Protein 3GDS (pdb70)

Nearest PDB structures (foldseek):
  3gdv-assembly1_B  TM=9.502E-01  e=1.432E-47  Escherichia coli K-12
  1soz-assembly1_C  TM=9.589E-01  e=6.670E-41  Escherichia coli
  2rce-assembly1_C  TM=9.577E-01  e=7.747E-36  Escherichia coli
  3lh3-assembly2_F  TM=9.677E-01  e=1.638E-35  Escherichia coli K-12
  3lgv-assembly2_F  TM=9.657E-01  e=5.607E-35  Escherichia coli K-12

Organism: Escherichia coli (strain K12) (NCBI:txid83333)

Foldseek 3Di:
DDDPDDDDDLVLLCVQAQQQKKKKFFWDDDPVNVPHIDTPAIAIWGQADFQAKIKAFQVRHPPGPWMWIAGPVGDIFTWDWLAADPLLRMTIIGGHDPDTGRHQAADPVDDADFFFKKWFWWQAVNPDTDIFIWTFNDWQDQPPDPDRRQTWTWILGDDHGGRNTFMAGSNNHTQFGWDAADADDDVPDGDHSTTIGRGVVVSVVQSVCSNVPVYQWFWDQQFDFCCVFTFTQDHHVVGLRVVLVPDHGLTWQAWQPGGHNDVVVVRVVRGPDDAQDWIQTGSGTIGGTHIDDDD/DDDD

B-factor: mean 92.58, std 56.43, range [15.48, 297.49]

Radius of gyration: 21.75 Å; Cα contacts (8 Å, |Δi|>4): 759; chains: 2; bounding box: 55×55×66 Å

CATH classification: 2.40.10.10 (+2 more: 2.40.10.10, 2.30.42.10)

GO terms:
  GO:0042802 identical protein binding (F, IPI)
  GO:0005515 protein binding (F, IPI)
  GO:0030288 outer membrane-bounded periplasmic space (C, IDA)
  GO:0004252 serine-type endopeptidase activity (F, IMP)
  GO:0071218 cellular response to misfolded protein (P, IMP)
  GO:0006508 proteolysis (P, IDA)
  GO:0008233 peptidase activity (F, IMP)
  GO:0008236 serine-type peptidase activity (F, IMP)
  GO:0006508 proteolysis (P, IMP)

Secondary structure (DSSP, 8-state):
----------HHHHHHHGGGEEEEEEEEE-TTTSS-EEEEEEEEEEEEETTTEEEEEHHHHTT-SEEEEE-TTS-EEE-EEEEEETTTTEEEEE---SS--------TT----TT-EEEEEE-GGGSS-EEEEEEEEEEEE--SSSSS---EEEE-S---TT---EEEETT--EEEEEEEE----SSS----S-EEEEEHHHHHHHHHHHHHSSS---EE--EEE----B---EE-TT-HHHHHT--TT--B-EETTEE-S-HHHHHHHHHHSPTT-EE-B-----EE-EEPPP-/-EE-

InterPro domains:
  IPR001478 PDZ domain [PF13180] (258-347)
  IPR001478 PDZ domain [PS50106] (281-326)
  IPR001478 PDZ domain [SM00228] (257-339)
  IPR001940 Peptidase S1C [PR00834] (89-101)
  IPR001940 Peptidase S1C [PR00834] (110-130)
  IPR001940 Peptidase S1C [PR00834] (151-175)
  IPR001940 Peptidase S1C [PR00834] (186-203)
  IPR001940 Peptidase S1C [PR00834] (208-225)
  IPR001940 Peptidase S1C [PR00834] (297-309)
  IPR009003 Peptidase S1, PA clan [SSF50494] (47-254)
  IPR011783 Peptidase S1C, DegS [TIGR02038] (2-352)
  IPR036034 PDZ superfamily [G3DSA:2.30.42.10] (258-354)
  IPR036034 PDZ superfamily [SSF50156] (256-352)

Sequence (299 aa):
DSTDETPASYNLAVRRAAPAVVNVYNRGLNTNSHNQLEIRTLGSGVIMDQRGYIITNKHVINDADQIIVALQDGRVFEALLVGSDSLTDLAVLKINATGGLPTIPINARRVPHIGDVVLAIGNPYNLGQTITQGIISATGRIGLNPTGRQNFLQTDASINPGNGGALVNSLGELMGINTLSFDKSNDGETPEGIGFAIPFQLATKIMDKLIRDGRVIRGYIGIGGREQGIVVNEVSPDGPAANAGIQVNDLIISVDNKPAISALETMAQVAEIRPGSVIPVVVTLQVTIQEYPATVYYF

Solvent-accessible surface area: 15271 Å² total

Structure (mmCIF, N/CA/C/O backbone):
data_3GDS
#
_entry.id   3GDS
#
_cell.length_a   118.822
_cell.length_b   118.822
_cell.length_c   118.822
_cell.angle_alpha   90.000
_cell.angle_beta   90.000
_cell.angle_gamma   90.000
#
_symmetry.space_group_name_H-M   'P 21 3'
#
loop_
_entity.id
_entity.type
_entity.pdbx_description
1 polymer 'Protease degS'
2 polymer 'DNRDGNVYYF peptide'
#
loop_
_atom_site.group_PDB
_atom_site.id
_atom_site.type_symbol
_atom_site.label_atom_id
_atom_site.label_alt_id
_atom_site.label_comp_id
_atom_site.label_asym_id
_atom_site.label_entity_id
_atom_site.label_seq_id
_atom_site.pdbx_PDB_ins_code
_atom_site.Cartn_x
_atom_site.Cartn_y
_atom_site.Cartn_z
_atom_site.occupancy
_atom_site.B_iso_or_equiv
_atom_site.auth_seq_id
_atom_site.auth_comp_id
_atom_site.auth_asym_id
_atom_site.auth_atom_id
_atom_site.pdbx_PDB_model_num
ATOM 1 N N . ASP A 1 23 ? -31.094 -8.369 -37.875 1.00 126.52 38 ASP A N 1
ATOM 2 C CA . ASP A 1 23 ? -31.440 -9.606 -37.183 1.00 129.36 38 ASP A CA 1
ATOM 3 C C . ASP A 1 23 ? -32.591 -9.403 -36.196 1.00 134.94 38 ASP A C 1
ATOM 4 O O . ASP A 1 23 ? -32.657 -8.386 -35.504 1.00 139.33 38 ASP A O 1
ATOM 9 N N . SER A 1 24 ? -33.501 -10.371 -36.149 1.00 127.57 39 SER A N 1
ATOM 10 C CA . SER A 1 24 ? -34.594 -10.359 -35.181 1.00 115.20 39 SER A CA 1
ATOM 11 C C . SER A 1 24 ? -34.411 -11.511 -34.202 1.00 108.31 39 SER A C 1
ATOM 12 O O . SER A 1 24 ? -33.814 -12.531 -34.546 1.00 96.16 39 SER A O 1
ATOM 15 N N . THR A 1 25 ? -34.924 -11.353 -32.986 1.00 118.27 40 THR A N 1
ATOM 16 C CA . THR A 1 25 ? -34.697 -12.359 -31.952 1.00 121.72 40 THR A CA 1
ATOM 17 C C . THR A 1 25 ? -35.965 -12.945 -31.321 1.00 110.95 40 THR A C 1
ATOM 18 O O . THR A 1 25 ? -36.648 -12.299 -30.523 1.00 92.68 40 THR A O 1
ATOM 22 N N . ASP A 1 26 ? -36.275 -14.175 -31.715 1.00 111.08 41 ASP A N 1
ATOM 23 C CA . ASP A 1 26 ? -37.155 -15.038 -30.946 1.00 104.60 41 ASP A CA 1
ATOM 24 C C . ASP A 1 26 ? -36.222 -15.946 -30.163 1.00 99.23 41 ASP A C 1
ATOM 25 O O . ASP A 1 26 ? -36.652 -16.873 -29.474 1.00 87.84 41 ASP A O 1
ATOM 30 N N . GLU A 1 27 ? -34.930 -15.655 -30.288 1.00 103.87 42 GLU A N 1
ATOM 31 C CA . GLU A 1 27 ? -33.864 -16.483 -29.740 1.00 89.71 42 GLU A CA 1
ATOM 32 C C . GLU A 1 27 ? -33.837 -16.449 -28.218 1.00 75.99 42 GLU A C 1
ATOM 33 O O . GLU A 1 27 ? -34.368 -15.528 -27.595 1.00 69.09 42 GLU A O 1
ATOM 39 N N . THR A 1 28 ? -33.211 -17.460 -27.627 1.00 70.10 43 THR A N 1
ATOM 40 C CA . THR A 1 28 ? -33.126 -17.568 -26.176 1.00 63.80 43 THR A CA 1
ATOM 41 C C . THR A 1 28 ? -31.712 -17.287 -25.685 1.00 61.67 43 THR A C 1
ATOM 42 O O . THR A 1 28 ? -30.768 -17.981 -26.064 1.00 64.36 43 THR A O 1
ATOM 46 N N . PRO A 1 29 ? -31.564 -16.263 -24.833 1.00 56.76 44 PRO A N 1
ATOM 47 C CA . PRO A 1 29 ? -30.262 -15.907 -24.262 1.00 48.07 44 PRO A CA 1
ATOM 48 C C . PRO A 1 29 ? -29.673 -17.053 -23.446 1.00 47.41 44 PRO A C 1
ATOM 49 O O . PRO A 1 29 ? -30.402 -17.705 -22.702 1.00 48.45 44 PRO A O 1
ATOM 53 N N . ALA A 1 30 ? -28.374 -17.297 -23.594 1.00 44.34 45 ALA A N 1
ATOM 54 C CA . ALA A 1 30 ? -27.667 -18.237 -22.733 1.00 41.43 45 ALA A CA 1
ATOM 55 C C . ALA A 1 30 ? -27.769 -17.766 -21.286 1.00 46.55 45 ALA A C 1
ATOM 56 O O . ALA A 1 30 ? -27.371 -16.644 -20.963 1.00 53.44 45 ALA A O 1
ATOM 58 N N . SER A 1 31 ? -28.303 -18.615 -20.416 1.00 42.12 46 SER A N 1
ATOM 59 C CA . SER A 1 31 ? -28.517 -18.218 -19.028 1.00 50.57 46 SER A CA 1
ATOM 60 C C . SER A 1 31 ? -28.418 -19.373 -18.037 1.00 48.14 46 SER A C 1
ATOM 61 O O . SER A 1 31 ? -28.741 -20.516 -18.361 1.00 49.28 46 SER A O 1
ATOM 64 N N . TYR A 1 32 ? -27.972 -19.058 -16.825 1.00 38.46 47 TYR A N 1
ATOM 65 C CA . TYR A 1 32 ? -27.948 -20.024 -15.734 1.00 42.78 47 TYR A CA 1
ATOM 66 C C . TYR A 1 32 ? -29.050 -19.705 -14.728 1.00 54.14 47 TYR A C 1
ATOM 67 O O . TYR A 1 32 ? -28.967 -20.073 -13.556 1.00 48.63 47 TYR A O 1
ATOM 76 N N . ASN A 1 33 ? -30.086 -19.022 -15.205 1.00 53.49 48 ASN A N 1
ATOM 77 C CA . ASN A 1 33 ? -31.218 -18.651 -14.366 1.00 57.05 48 ASN A CA 1
ATOM 78 C C . ASN A 1 33 ? -31.893 -19.854 -13.711 1.00 62.81 48 ASN A C 1
ATOM 79 O O . ASN A 1 33 ? -32.326 -19.779 -12.560 1.00 55.55 48 ASN A O 1
ATOM 84 N N . LEU A 1 34 ? -31.986 -20.958 -14.447 1.00 62.25 49 LEU A N 1
ATOM 85 C CA . LEU A 1 34 ? -32.604 -22.170 -13.921 1.00 51.76 49 LEU A CA 1
ATOM 86 C C . LEU A 1 34 ? -31.893 -22.622 -12.653 1.00 53.45 49 LEU A C 1
ATOM 87 O O . LEU A 1 34 ? -32.533 -22.887 -11.633 1.00 52.08 49 LEU A O 1
ATOM 92 N N . ALA A 1 35 ? -30.569 -22.714 -12.722 1.00 44.40 50 ALA A N 1
ATOM 93 C CA . ALA A 1 35 ? -29.772 -23.033 -11.546 1.00 38.71 50 ALA A CA 1
ATOM 94 C C . ALA A 1 35 ? -30.042 -22.011 -10.446 1.00 41.69 50 ALA A C 1
ATOM 95 O O . ALA A 1 35 ? -30.182 -22.367 -9.275 1.00 53.03 50 ALA A O 1
ATOM 97 N N . VAL A 1 36 ? -30.129 -20.740 -10.830 1.00 42.29 51 VAL A N 1
ATOM 98 C CA . VAL A 1 36 ? -30.389 -19.671 -9.869 1.00 51.08 51 VAL A CA 1
ATOM 99 C C . VAL A 1 36 ? -31.739 -19.845 -9.175 1.00 49.40 51 VAL A C 1
ATOM 100 O O . VAL A 1 36 ? -31.839 -19.698 -7.957 1.00 42.59 51 VAL A O 1
ATOM 104 N N . ARG A 1 37 ? -32.773 -20.158 -9.950 1.00 49.65 52 ARG A N 1
ATOM 105 C CA . ARG A 1 37 ? -34.119 -20.293 -9.399 1.00 47.56 52 ARG A CA 1
ATOM 106 C C . ARG A 1 37 ? -34.252 -21.517 -8.499 1.00 45.96 52 ARG A C 1
ATOM 107 O O . ARG A 1 37 ? -35.023 -21.509 -7.542 1.00 53.36 52 ARG A O 1
ATOM 115 N N . ARG A 1 38 ? -33.497 -22.564 -8.808 1.00 42.24 53 ARG A N 1
ATOM 116 C CA . ARG A 1 38 ? -33.546 -23.791 -8.023 1.00 39.28 53 ARG A CA 1
ATOM 117 C C . ARG A 1 38 ? -32.805 -23.657 -6.698 1.00 57.73 53 ARG A C 1
ATOM 118 O O . ARG A 1 38 ? -33.240 -24.205 -5.682 1.00 63.25 53 ARG A O 1
ATOM 126 N N . ALA A 1 39 ? -31.692 -22.926 -6.711 1.00 55.42 54 ALA A N 1
ATOM 127 C CA . ALA A 1 39 ? -30.768 -22.932 -5.578 1.00 41.04 54 ALA A CA 1
ATOM 128 C C . ALA A 1 39 ? -30.791 -21.671 -4.713 1.00 42.78 54 ALA A C 1
ATOM 129 O O . ALA A 1 39 ? -30.689 -21.757 -3.490 1.00 41.73 54 ALA A O 1
ATOM 131 N N . ALA A 1 40 ? -30.919 -20.507 -5.343 1.00 44.87 55 ALA A N 1
ATOM 132 C CA . ALA A 1 40 ? -30.799 -19.233 -4.629 1.00 43.75 55 ALA A CA 1
ATOM 133 C C . ALA A 1 40 ? -31.726 -19.082 -3.414 1.00 48.56 55 ALA A C 1
ATOM 134 O O . ALA A 1 40 ? -31.299 -18.583 -2.373 1.00 54.26 55 ALA A O 1
ATOM 136 N N . PRO A 1 41 ? -32.997 -19.501 -3.542 1.00 48.07 56 PRO A N 1
ATOM 137 C CA . PRO A 1 41 ? -33.920 -19.335 -2.412 1.00 51.48 56 PRO A CA 1
ATOM 138 C C . PRO A 1 41 ? -33.415 -19.986 -1.124 1.00 50.92 56 PRO A C 1
ATOM 139 O O . PRO A 1 41 ? -33.694 -19.480 -0.036 1.00 52.35 56 PRO A O 1
ATOM 143 N N . ALA A 1 42 ? -32.673 -21.082 -1.253 1.00 43.15 57 ALA A N 1
ATOM 144 C CA . ALA A 1 42 ? -32.156 -21.803 -0.090 1.00 45.51 57 ALA A CA 1
ATOM 145 C C . ALA A 1 42 ? -30.950 -21.119 0.545 1.00 47.24 57 ALA A C 1
ATOM 146 O O . ALA A 1 42 ? -30.611 -21.391 1.697 1.00 53.22 57 ALA A O 1
ATOM 148 N N . VAL A 1 43 ? -30.296 -20.243 -0.212 1.00 42.46 58 VAL A N 1
ATOM 149 C CA . VAL A 1 43 ? -29.111 -19.550 0.282 1.00 43.85 58 VAL A CA 1
ATOM 150 C C . VAL A 1 43 ? -29.518 -18.320 1.082 1.00 40.97 58 VAL A C 1
ATOM 151 O O . VAL A 1 43 ? -30.267 -17.472 0.598 1.00 52.43 58 VAL A O 1
ATOM 155 N N . VAL A 1 44 ? -29.021 -18.227 2.308 1.00 30.80 59 VAL A N 1
ATOM 156 C CA . VAL A 1 44 ? -29.494 -17.207 3.232 1.00 44.37 59 VAL A CA 1
ATOM 157 C C . VAL A 1 44 ? -28.391 -16.254 3.654 1.00 51.41 59 VAL A C 1
ATOM 158 O O . VAL A 1 44 ? -27.208 -16.590 3.592 1.00 59.32 59 VAL A O 1
ATOM 162 N N . ASN A 1 45 ? -28.794 -15.064 4.087 1.00 42.42 60 ASN A N 1
ATOM 163 C CA . ASN A 1 45 ? -27.862 -14.094 4.637 1.00 40.91 60 ASN A CA 1
ATOM 164 C C . ASN A 1 45 ? -27.713 -14.329 6.132 1.00 47.13 60 ASN A C 1
ATOM 165 O O . ASN A 1 45 ? -28.705 -14.397 6.858 1.00 59.34 60 ASN A O 1
ATOM 170 N N . VAL A 1 46 ? -26.471 -14.461 6.586 1.00 41.23 61 VAL A N 1
ATOM 171 C CA . VAL A 1 46 ? -26.186 -14.768 7.982 1.00 36.19 61 VAL A CA 1
ATOM 172 C C . VAL A 1 46 ? -25.488 -13.608 8.677 1.00 39.04 61 VAL A C 1
ATOM 173 O O . VAL A 1 46 ? -24.445 -13.139 8.225 1.00 44.47 61 VAL A O 1
ATOM 177 N N . TYR A 1 47 ? -26.063 -13.153 9.783 1.00 39.15 62 TYR A N 1
ATOM 178 C CA . TYR A 1 47 ? -25.497 -12.033 10.518 1.00 34.64 62 TYR A CA 1
ATOM 179 C C . TYR A 1 47 ? -25.046 -12.443 11.909 1.00 41.89 62 TYR A C 1
ATOM 180 O O . TYR A 1 47 ? -25.826 -12.970 12.701 1.00 61.44 62 TYR A O 1
ATOM 189 N N . ASN A 1 48 ? -23.771 -12.209 12.186 1.00 42.83 63 ASN A N 1
ATOM 190 C CA . ASN A 1 48 ? -23.208 -12.441 13.504 1.00 41.94 63 ASN A CA 1
ATOM 191 C C . ASN A 1 48 ? -23.243 -11.124 14.259 1.00 53.04 63 ASN A C 1
ATOM 192 O O . ASN A 1 48 ? -22.496 -10.198 13.942 1.00 53.72 63 ASN A O 1
ATOM 197 N N . ARG A 1 49 ? -24.129 -11.033 15.243 1.00 53.01 64 ARG A N 1
ATOM 198 C CA . ARG A 1 49 ? -24.277 -9.801 16.004 1.00 51.48 64 ARG A CA 1
ATOM 199 C C . ARG A 1 49 ? -23.722 -9.943 17.415 1.00 54.53 64 ARG A C 1
ATOM 200 O O . ARG A 1 49 ? -23.957 -10.945 18.096 1.00 47.55 64 ARG A O 1
ATOM 208 N N . GLY A 1 50 ? -22.970 -8.935 17.840 1.00 47.94 65 GLY A N 1
ATOM 209 C CA . GLY A 1 50 ? -22.363 -8.954 19.153 1.00 59.84 65 GLY A CA 1
ATOM 210 C C . GLY A 1 50 ? -22.474 -7.624 19.868 1.00 72.21 65 GLY A C 1
ATOM 211 O O . GLY A 1 50 ? -22.503 -6.565 19.238 1.00 67.41 65 GLY A O 1
ATOM 212 N N . LEU A 1 51 ? -22.546 -7.689 21.193 1.00 83.89 66 LEU A N 1
ATOM 213 C CA . LEU A 1 51 ? -22.514 -6.501 22.033 1.00 85.45 66 LEU A CA 1
ATOM 214 C C . LEU A 1 51 ? -21.107 -5.921 22.052 1.00 92.69 66 LEU A C 1
ATOM 215 O O . LEU A 1 51 ? -20.121 -6.657 21.992 1.00 97.75 66 LEU A O 1
ATOM 220 N N . ASN A 1 52 ? -21.018 -4.601 22.136 1.00 96.26 67 ASN A N 1
ATOM 221 C CA . ASN A 1 52 ? -19.730 -3.934 22.272 1.00 111.63 67 ASN A CA 1
ATOM 222 C C . ASN A 1 52 ? -19.659 -3.140 23.568 1.00 115.82 67 ASN A C 1
ATOM 223 O O . ASN A 1 52 ? -20.668 -2.616 24.042 1.00 123.23 67 ASN A O 1
ATOM 228 N N . THR A 1 53 ? -18.466 -3.067 24.146 1.00 112.37 68 THR A N 1
ATOM 229 C CA . THR A 1 53 ? -18.215 -2.129 25.226 1.00 113.63 68 THR A CA 1
ATOM 230 C C . THR A 1 53 ? -18.637 -0.766 24.700 1.00 120.68 68 THR A C 1
ATOM 231 O O . THR A 1 53 ? -19.201 0.058 25.422 1.00 119.68 68 THR A O 1
ATOM 235 N N . ASN A 1 54 ? -18.360 -0.557 23.417 1.00 129.03 69 ASN A N 1
ATOM 236 C CA . ASN A 1 54 ? -18.838 0.597 22.672 1.00 138.56 69 ASN A CA 1
ATOM 237 C C . ASN A 1 54 ? -20.362 0.572 22.549 1.00 138.40 69 ASN A C 1
ATOM 238 O O . ASN A 1 54 ? -21.035 1.562 22.841 1.00 138.16 69 ASN A O 1
ATOM 243 N N . SER A 1 55 ? -20.892 -0.574 22.124 1.00 134.84 70 SER A N 1
ATOM 244 C CA . SER A 1 55 ? -22.326 -0.765 21.897 1.00 131.56 70 SER A CA 1
ATOM 245 C C . SER A 1 55 ? -23.217 -0.185 22.981 1.00 144.19 70 SER A C 1
ATOM 246 O O . SER A 1 55 ? -24.309 0.307 22.696 1.00 147.93 70 SER A O 1
ATOM 249 N N . HIS A 1 56 ? -22.754 -0.265 24.223 1.00 145.77 71 HIS A N 1
ATOM 250 C CA . HIS A 1 56 ? -23.606 -0.008 25.377 1.00 141.82 71 HIS A CA 1
ATOM 251 C C . HIS A 1 56 ? -25.004 -0.593 25.159 1.00 125.05 71 HIS A C 1
ATOM 252 O O . HIS A 1 56 ? -25.974 0.133 24.933 1.00 121.04 71 HIS A O 1
ATOM 259 N N . ASN A 1 57 ? -25.080 -1.921 25.204 1.00 108.65 72 ASN A N 1
ATOM 260 C CA . ASN A 1 57 ? -26.352 -2.636 25.197 1.00 101.88 72 ASN A CA 1
ATOM 261 C C . ASN A 1 57 ? -27.046 -2.654 23.834 1.00 96.01 72 ASN A C 1
ATOM 262 O O . AS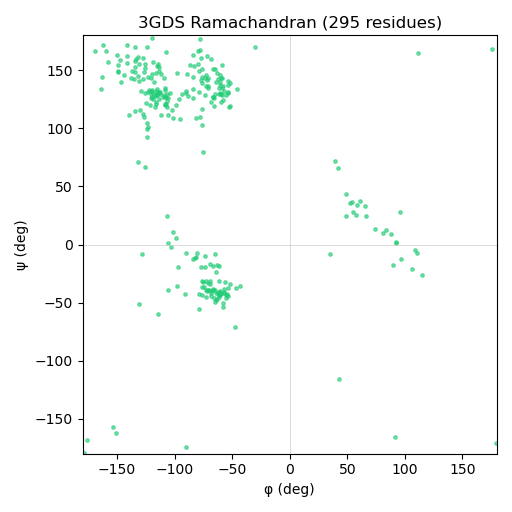N A 1 57 ? -28.225 -2.998 23.731 1.00 86.40 72 ASN A O 1
ATOM 267 N N . GLN A 1 58 ? -26.308 -2.285 22.792 1.00 99.78 73 GLN A N 1
ATOM 268 C CA . GLN A 1 58 ? -26.841 -2.276 21.433 1.00 95.55 73 GLN A CA 1
ATOM 269 C C . GLN A 1 58 ? -26.124 -3.295 20.553 1.00 90.62 73 GLN A C 1
ATOM 270 O O . GLN A 1 58 ? -24.898 -3.325 20.497 1.00 92.63 73 GLN A O 1
ATOM 276 N N . LEU A 1 59 ? -26.891 -4.134 19.869 1.00 85.26 74 LEU A N 1
ATOM 277 C CA . LEU A 1 59 ? -26.310 -5.143 18.992 1.00 79.37 74 LEU A CA 1
ATOM 278 C C . LEU A 1 59 ? -25.692 -4.529 17.743 1.00 76.61 74 LEU A C 1
ATOM 279 O O . LEU A 1 59 ? -26.284 -3.664 17.101 1.00 72.27 74 LEU A O 1
ATOM 284 N N . GLU A 1 60 ? -24.490 -4.984 17.409 1.00 80.32 75 GLU A N 1
ATOM 285 C CA . GLU A 1 60 ? -23.822 -4.546 16.194 1.00 75.51 75 GLU A CA 1
ATOM 286 C C . GLU A 1 60 ? -23.316 -5.761 15.432 1.00 70.04 75 GLU A C 1
ATOM 287 O O . GLU A 1 60 ? -23.100 -6.825 16.018 1.00 65.05 75 GLU A O 1
ATOM 293 N N . ILE A 1 61 ? -23.147 -5.602 14.123 1.00 60.30 76 ILE A N 1
ATOM 294 C CA . ILE A 1 61 ? -22.634 -6.675 13.282 1.00 60.38 76 ILE A CA 1
ATOM 295 C C . ILE A 1 61 ? -21.129 -6.837 13.469 1.00 54.64 76 ILE A C 1
ATOM 296 O O . ILE A 1 61 ? -20.361 -5.926 13.169 1.00 51.66 76 ILE A O 1
ATOM 301 N N . ARG A 1 62 ? -20.711 -7.992 13.976 1.00 53.51 77 ARG A N 1
ATOM 302 C CA . ARG A 1 62 ? -19.294 -8.319 14.030 1.00 55.15 77 ARG A CA 1
ATOM 303 C C . ARG A 1 62 ? -18.870 -8.782 12.646 1.00 55.09 77 ARG A C 1
ATOM 304 O O . ARG A 1 62 ? -17.940 -8.238 12.049 1.00 56.09 77 ARG A O 1
ATOM 312 N N . THR A 1 63 ? -19.574 -9.789 12.141 1.00 55.36 78 THR A N 1
ATOM 313 C CA . THR A 1 63 ? -19.263 -10.391 10.855 1.00 56.75 78 THR A CA 1
ATOM 314 C C . THR A 1 63 ? -20.549 -10.729 10.123 1.00 56.08 78 THR A C 1
ATOM 315 O O . THR A 1 63 ? -21.595 -10.916 10.746 1.00 53.79 78 THR A O 1
ATOM 319 N N . LEU A 1 64 ? -20.468 -10.816 8.800 1.00 47.92 79 LEU A N 1
ATOM 320 C CA . LEU A 1 64 ? -21.605 -11.254 8.006 1.00 50.32 79 LEU A CA 1
ATOM 321 C C . LEU A 1 64 ? -21.164 -12.219 6.913 1.00 52.11 79 LEU A C 1
ATOM 322 O O . LEU A 1 64 ? -20.084 -12.078 6.341 1.00 64.36 79 LEU A O 1
ATOM 327 N N . GLY A 1 65 ? -22.002 -13.212 6.641 1.00 43.81 80 GLY A N 1
ATOM 328 C CA . GLY A 1 65 ? -21.720 -14.189 5.611 1.00 38.70 80 GLY A CA 1
ATOM 329 C C . GLY A 1 65 ? -22.991 -14.789 5.049 1.00 45.11 80 GLY A C 1
ATOM 330 O O . GLY A 1 65 ? -24.063 -14.187 5.126 1.00 46.98 80 GLY A O 1
ATOM 331 N N . SER A 1 66 ? -22.871 -15.983 4.481 1.00 42.81 81 SER A N 1
ATOM 332 C CA . SER A 1 66 ? -24.023 -16.673 3.923 1.00 37.70 81 SER A CA 1
ATOM 333 C C . SER A 1 66 ? -24.244 -18.013 4.609 1.00 39.84 81 SER A C 1
ATOM 334 O O . SER A 1 66 ? -23.478 -18.413 5.486 1.00 33.83 81 SER A O 1
ATOM 337 N N . GLY A 1 67 ? -25.305 -18.699 4.207 1.00 36.04 82 GLY A N 1
ATOM 338 C CA . GLY A 1 67 ? -25.619 -20.002 4.752 1.00 33.76 82 GLY A CA 1
ATOM 339 C C . GLY A 1 67 ? -26.506 -20.754 3.788 1.00 45.53 82 GLY A C 1
ATOM 340 O O . GLY A 1 67 ? -27.183 -20.148 2.952 1.00 51.69 82 GLY A O 1
ATOM 341 N N . VAL A 1 68 ? -26.503 -22.077 3.902 1.00 34.84 83 VAL A N 1
ATOM 342 C CA . VAL A 1 68 ? -27.307 -22.915 3.026 1.00 37.75 83 VAL A CA 1
ATOM 343 C C . VAL A 1 68 ? -28.322 -23.719 3.827 1.00 46.05 83 VAL A C 1
ATOM 344 O O . VAL A 1 68 ? -27.971 -24.355 4.821 1.00 55.82 83 VAL A O 1
ATOM 348 N N . ILE A 1 69 ? -29.580 -23.689 3.397 1.00 44.50 84 ILE A N 1
ATOM 349 C CA . ILE A 1 69 ? -30.616 -24.501 4.031 1.00 53.94 84 ILE A CA 1
ATOM 350 C C . ILE A 1 69 ? -30.554 -25.934 3.504 1.00 58.34 84 ILE A C 1
ATOM 351 O O . ILE A 1 69 ? -30.913 -26.200 2.354 1.00 53.35 84 ILE A O 1
ATOM 356 N N . MET A 1 70 ? -30.103 -26.854 4.353 1.00 50.16 85 MET A N 1
ATOM 357 C CA . MET A 1 70 ? -29.847 -28.228 3.932 1.00 51.30 85 MET A CA 1
ATOM 358 C C . MET A 1 70 ? -31.109 -29.088 3.810 1.00 57.33 85 MET A C 1
ATOM 359 O O . MET A 1 70 ? -31.252 -29.860 2.859 1.00 54.60 85 MET A O 1
ATOM 364 N N . ASP A 1 71 ? -32.017 -28.961 4.772 1.00 55.57 86 ASP A N 1
ATOM 365 C CA . ASP A 1 71 ? -33.264 -29.719 4.738 1.00 55.79 86 ASP A CA 1
ATOM 366 C C . ASP A 1 71 ? -34.395 -28.958 5.424 1.00 63.38 86 ASP A C 1
ATOM 367 O O . ASP A 1 71 ? -34.149 -28.014 6.177 1.00 60.55 86 ASP A O 1
ATOM 372 N N . GLN A 1 72 ? -35.630 -29.379 5.164 1.00 61.49 87 GLN A N 1
ATOM 373 C CA . GLN A 1 72 ? -36.810 -28.639 5.610 1.00 62.39 87 GLN A CA 1
ATOM 374 C C . GLN A 1 72 ? -36.992 -28.550 7.127 1.00 60.50 87 GLN A C 1
ATOM 375 O O . GLN A 1 72 ? -37.863 -27.822 7.605 1.00 65.55 87 GLN A O 1
ATOM 381 N N . ARG A 1 73 ? -36.180 -29.285 7.882 1.00 54.20 88 ARG A N 1
ATOM 382 C CA . ARG A 1 73 ? -36.228 -29.197 9.339 1.00 50.87 88 ARG A CA 1
ATOM 383 C C . ARG A 1 73 ? -35.706 -27.844 9.801 1.00 54.81 88 ARG A C 1
ATOM 384 O O . ARG A 1 73 ? -35.929 -27.441 10.942 1.00 59.58 88 ARG A O 1
ATOM 392 N N . GLY A 1 74 ? -35.005 -27.151 8.908 1.00 58.65 89 GLY A N 1
ATOM 393 C CA . GLY A 1 74 ? -34.475 -25.834 9.206 1.00 55.56 89 GLY A CA 1
ATOM 394 C C . GLY A 1 74 ? -33.033 -25.853 9.677 1.00 53.19 89 GLY A C 1
ATOM 395 O O . GLY A 1 74 ? -32.604 -24.975 10.430 1.00 50.91 89 GLY A O 1
ATOM 396 N N . TYR A 1 75 ? -32.283 -26.862 9.245 1.00 50.93 90 TYR A N 1
ATOM 397 C CA . TYR A 1 75 ? -30.856 -26.917 9.541 1.00 53.78 90 TYR A CA 1
ATOM 398 C C . TYR A 1 75 ? -30.076 -26.210 8.440 1.00 55.35 90 TYR A C 1
ATOM 399 O O . TYR A 1 75 ? -30.283 -26.461 7.250 1.00 52.50 90 TYR A O 1
ATOM 408 N N . ILE A 1 76 ? -29.188 -25.312 8.849 1.00 45.79 91 ILE A N 1
ATOM 409 C CA . ILE A 1 76 ? -28.438 -24.501 7.906 1.00 45.06 91 ILE A CA 1
ATOM 410 C C . ILE A 1 76 ? -26.941 -24.696 8.095 1.00 43.89 91 ILE A C 1
ATOM 411 O O . ILE A 1 76 ? -26.442 -24.669 9.218 1.00 43.97 91 ILE A O 1
ATOM 416 N N . ILE A 1 77 ? -26.228 -24.903 6.991 1.00 46.66 92 ILE A N 1
ATOM 417 C CA . ILE A 1 77 ? -24.770 -24.941 7.030 1.00 44.64 92 ILE A CA 1
ATOM 418 C C . ILE A 1 77 ? -24.172 -23.548 6.817 1.00 40.94 92 ILE A C 1
ATOM 419 O O . ILE A 1 77 ? -24.727 -22.715 6.097 1.00 37.79 92 ILE A O 1
ATOM 424 N N . THR A 1 78 ? -23.042 -23.305 7.467 1.00 35.80 93 THR A N 1
ATOM 425 C CA . THR A 1 78 ? -22.316 -22.054 7.324 1.00 41.30 93 THR A CA 1
ATOM 426 C C . THR A 1 78 ? -20.893 -22.249 7.831 1.00 42.76 93 THR A C 1
ATOM 427 O O . THR A 1 78 ? -20.569 -23.287 8.404 1.00 45.75 93 THR A O 1
ATOM 431 N N . ASN A 1 79 ? -20.037 -21.258 7.617 1.00 43.02 94 ASN A N 1
ATOM 432 C CA . ASN A 1 79 ? -18.681 -21.342 8.134 1.00 56.45 94 ASN A CA 1
ATOM 433 C C . ASN A 1 79 ? -18.672 -21.058 9.627 1.00 61.76 94 ASN A C 1
ATOM 434 O O . ASN A 1 79 ? -19.525 -20.328 10.132 1.00 61.09 94 ASN A O 1
ATOM 439 N N . LYS A 1 80 ? -17.714 -21.646 10.333 1.00 57.52 95 LYS A N 1
ATOM 440 C CA . LYS A 1 80 ? -17.593 -21.424 11.766 1.00 52.09 95 LYS A CA 1
ATOM 441 C C . LYS A 1 80 ? -17.106 -20.009 12.062 1.00 44.37 95 LYS A C 1
ATOM 442 O O . LYS A 1 80 ? -17.576 -19.377 13.005 1.00 52.57 95 LYS A O 1
ATOM 448 N N . HIS A 1 81 ? -16.175 -19.507 11.254 1.00 44.42 96 HIS A N 1
ATOM 449 C CA . HIS A 1 81 ? -15.614 -18.176 11.491 1.00 45.57 96 HIS A CA 1
ATOM 450 C C . HIS A 1 81 ? -16.653 -17.075 11.294 1.00 52.94 96 HIS A C 1
ATOM 451 O O . HIS A 1 81 ? -16.484 -15.955 11.783 1.00 62.20 96 HIS A O 1
ATOM 458 N N . VAL A 1 82 ? -17.732 -17.403 10.591 1.00 39.34 97 VAL A N 1
ATOM 459 C CA . VAL A 1 82 ? -18.832 -16.463 10.407 1.00 47.49 97 VAL A CA 1
ATOM 460 C C . VAL A 1 82 ? -19.638 -16.273 11.694 1.00 56.25 97 VAL A C 1
ATOM 461 O O . VAL A 1 82 ? -20.0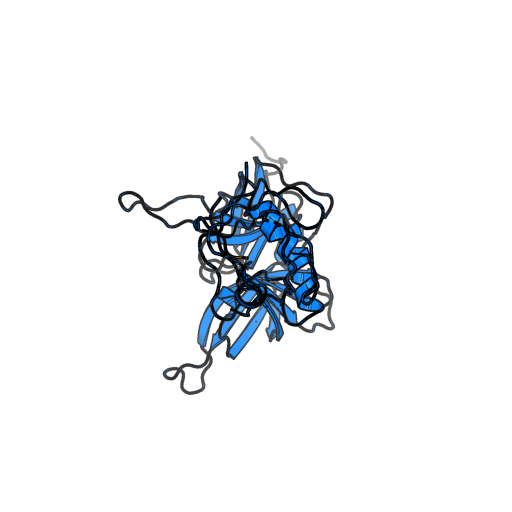58 -15.161 12.010 1.00 60.93 97 VAL A O 1
ATOM 465 N N . ILE A 1 83 ? -19.843 -17.355 12.439 1.00 58.65 98 ILE A N 1
ATOM 466 C CA . ILE A 1 83 ? -20.693 -17.311 13.629 1.00 52.00 98 ILE A CA 1
ATOM 467 C C . ILE A 1 83 ? -19.923 -17.291 14.952 1.00 53.27 98 ILE A C 1
ATOM 468 O O . ILE A 1 83 ? -20.526 -17.211 16.020 1.00 73.44 98 ILE A O 1
ATOM 473 N N . ASN A 1 84 ? -18.598 -17.361 14.882 1.00 44.86 99 ASN A N 1
ATOM 474 C CA . ASN A 1 84 ? -17.766 -17.345 16.085 1.00 52.65 99 ASN A CA 1
ATOM 475 C C . ASN A 1 84 ? -18.070 -16.188 17.030 1.00 64.99 99 ASN A C 1
ATOM 476 O O . ASN A 1 84 ? -18.283 -15.057 16.595 1.00 61.60 99 ASN A O 1
ATOM 481 N N . ASP A 1 85 ? -18.079 -16.488 18.326 1.00 80.11 100 ASP A N 1
ATOM 482 C CA . ASP A 1 85 ? -18.250 -15.477 19.368 1.00 82.30 100 ASP A CA 1
ATOM 483 C C . ASP A 1 85 ? -19.432 -14.550 19.101 1.00 70.47 100 ASP A C 1
ATOM 484 O O . ASP A 1 85 ? -19.334 -13.334 19.274 1.00 68.20 100 ASP A O 1
ATOM 489 N N . ALA A 1 86 ? -20.549 -15.134 18.683 1.00 51.47 101 ALA A N 1
ATOM 490 C CA . ALA A 1 86 ? -21.754 -14.366 18.412 1.00 52.80 101 ALA A CA 1
ATOM 491 C C . ALA A 1 86 ? -22.671 -14.329 19.629 1.00 63.57 101 ALA A C 1
ATOM 492 O O . ALA A 1 86 ? -22.981 -15.368 20.217 1.00 53.99 101 ALA A O 1
ATOM 494 N N . ASP A 1 87 ? -23.096 -13.128 20.007 1.00 66.69 102 ASP A N 1
ATOM 495 C CA . ASP A 1 87 ? -24.105 -12.974 21.045 1.00 64.61 102 ASP A CA 1
ATOM 496 C C . ASP A 1 87 ? -25.458 -13.349 20.461 1.00 64.38 102 ASP A C 1
ATOM 497 O O . ASP A 1 87 ? -26.295 -13.950 21.133 1.00 74.32 102 ASP A O 1
ATOM 502 N N . GLN A 1 88 ? -25.659 -12.998 19.197 1.00 50.41 103 GLN A N 1
ATOM 503 C CA . GLN A 1 88 ? -26.874 -13.364 18.488 1.00 45.98 103 GLN A CA 1
ATOM 504 C C . GLN A 1 88 ? -26.571 -13.667 17.028 1.00 57.70 103 GLN A C 1
ATOM 505 O O . GLN A 1 88 ? -25.685 -13.059 16.429 1.00 70.45 103 GLN A O 1
ATOM 511 N N . ILE A 1 89 ? -27.312 -14.612 16.463 1.00 46.45 104 ILE A N 1
ATOM 512 C CA . ILE A 1 89 ? -27.156 -14.977 15.066 1.00 34.03 104 ILE A CA 1
ATOM 513 C C . ILE A 1 89 ? -28.474 -14.781 14.339 1.00 50.22 104 ILE A C 1
ATOM 514 O O . ILE A 1 89 ? -29.479 -15.395 14.691 1.00 61.29 104 ILE A O 1
ATOM 519 N N . ILE A 1 90 ? -28.470 -13.923 13.324 1.00 52.04 105 ILE A N 1
ATOM 520 C CA . ILE A 1 90 ? -29.677 -13.661 12.553 1.00 47.41 105 ILE A CA 1
ATOM 521 C C . ILE A 1 90 ? -29.591 -14.267 11.163 1.00 48.50 105 ILE A C 1
ATOM 522 O O . ILE A 1 90 ? -28.585 -14.120 10.474 1.00 63.47 105 ILE A O 1
ATOM 527 N N . VAL A 1 91 ? -30.656 -14.952 10.763 1.00 44.92 106 VAL A N 1
ATOM 528 C CA . VAL A 1 91 ? -30.747 -15.551 9.439 1.00 40.25 106 VAL A CA 1
ATOM 529 C C . VAL A 1 91 ? -31.839 -14.855 8.639 1.00 50.92 106 VAL A C 1
ATOM 530 O O . VAL A 1 91 ? -32.950 -14.668 9.129 1.00 62.96 106 VAL A O 1
ATOM 534 N N . ALA A 1 92 ? -31.520 -14.466 7.409 1.00 51.58 107 ALA A N 1
ATOM 535 C CA . ALA A 1 92 ? -32.487 -13.790 6.553 1.00 47.85 107 ALA A CA 1
ATOM 536 C C . ALA A 1 92 ? -32.639 -14.512 5.226 1.00 51.93 107 ALA A C 1
ATOM 537 O O . ALA A 1 92 ? -31.664 -14.695 4.500 1.00 65.53 107 ALA A O 1
ATOM 539 N N . LEU A 1 93 ? -33.865 -14.924 4.916 1.00 49.44 108 LEU A N 1
ATOM 540 C CA . LEU A 1 93 ? -34.159 -15.555 3.633 1.00 53.23 108 LEU A CA 1
ATOM 541 C C . LEU A 1 93 ? -34.403 -14.504 2.561 1.00 51.39 108 LEU A C 1
ATOM 542 O O . LEU A 1 93 ? -34.655 -13.338 2.866 1.00 56.68 108 LEU A O 1
ATOM 547 N N . GLN A 1 94 ? -34.329 -14.923 1.303 1.00 46.78 109 GLN A N 1
ATOM 548 C CA . GLN A 1 94 ? -34.542 -14.011 0.190 1.00 51.11 109 GLN A CA 1
ATOM 549 C C . GLN A 1 94 ? -36.021 -13.665 0.044 1.00 59.01 109 GLN A C 1
ATOM 550 O O . GLN A 1 94 ? -36.374 -12.666 -0.584 1.00 63.64 109 GLN A O 1
ATOM 556 N N . ASP A 1 95 ? -36.883 -14.491 0.630 1.00 64.47 110 ASP A N 1
ATOM 557 C CA . ASP A 1 95 ? -38.323 -14.259 0.550 1.00 60.76 110 ASP A CA 1
ATOM 558 C C . ASP A 1 95 ? -38.794 -13.218 1.562 1.00 57.77 110 ASP A C 1
ATOM 559 O O . ASP A 1 95 ? -39.955 -12.812 1.546 1.00 61.28 110 ASP A O 1
ATOM 564 N N . GLY A 1 96 ? -37.891 -12.790 2.441 1.00 48.21 111 GLY A N 1
ATOM 565 C CA . GLY A 1 96 ? -38.197 -11.735 3.392 1.00 50.55 111 GLY A CA 1
ATOM 566 C C . GLY A 1 96 ? -38.195 -12.173 4.844 1.00 51.28 111 GLY A C 1
ATOM 567 O O . GLY A 1 96 ? -37.955 -11.369 5.748 1.00 50.05 111 GLY A O 1
ATOM 568 N N . ARG A 1 97 ? -38.464 -13.450 5.077 1.00 49.59 112 ARG A N 1
ATOM 569 C CA . ARG A 1 97 ? -38.516 -13.966 6.438 1.00 56.47 112 ARG A CA 1
ATOM 570 C C . ARG A 1 97 ? -37.193 -13.766 7.167 1.00 56.53 112 ARG A C 1
ATOM 571 O O . ARG A 1 97 ? -36.121 -13.874 6.573 1.00 64.14 112 ARG A O 1
ATOM 579 N N . VAL A 1 98 ? -37.281 -13.460 8.457 1.00 56.65 113 VAL A N 1
ATOM 580 C CA . VAL A 1 98 ? -36.102 -13.341 9.305 1.00 53.61 113 VAL A CA 1
ATOM 581 C C . VAL A 1 98 ? -36.265 -14.180 10.567 1.00 59.87 113 VAL A C 1
ATOM 582 O O . VAL A 1 98 ? -37.300 -14.125 11.234 1.00 70.41 113 VAL A O 1
ATOM 586 N N . PHE A 1 99 ? -35.235 -14.955 10.884 1.00 55.08 114 PHE A N 1
ATOM 587 C CA . PHE A 1 99 ? -35.244 -15.810 12.059 1.00 45.30 114 PHE A CA 1
ATOM 588 C C . PHE A 1 99 ? -34.031 -15.529 12.927 1.00 52.06 114 PHE A C 1
ATOM 589 O O . PHE A 1 99 ? -32.986 -15.104 12.436 1.00 62.03 114 PHE A O 1
ATOM 597 N N . GLU A 1 100 ? -34.176 -15.760 14.225 1.00 62.35 115 GLU A N 1
ATOM 598 C CA . GLU A 1 100 ? -33.021 -15.867 15.092 1.00 61.94 115 GLU A CA 1
ATOM 599 C C . GLU A 1 100 ? -32.564 -17.311 14.963 1.00 64.06 115 GLU A C 1
ATOM 600 O O . GLU A 1 100 ? -33.387 -18.215 14.810 1.00 64.62 115 GLU A O 1
ATOM 606 N N . ALA A 1 101 ? -31.258 -17.533 14.997 1.00 61.44 116 ALA A N 1
ATOM 607 C CA . ALA A 1 101 ? -30.728 -18.867 14.751 1.00 51.52 116 ALA A CA 1
ATOM 608 C C . ALA A 1 101 ? -30.102 -19.475 15.997 1.00 50.39 116 ALA A C 1
ATOM 609 O O . ALA A 1 101 ? -29.529 -18.772 16.830 1.00 57.81 116 ALA A O 1
ATOM 611 N N . LEU A 1 102 ? -30.219 -20.793 16.106 1.00 52.22 117 LEU A N 1
ATOM 612 C CA . LEU A 1 102 ? -29.680 -21.538 17.232 1.00 58.19 117 LEU A CA 1
ATOM 613 C C . LEU A 1 102 ? -28.428 -22.281 16.779 1.00 60.81 117 LEU A C 1
ATOM 614 O O . LEU A 1 102 ? -28.462 -23.026 15.797 1.00 61.91 117 LEU A O 1
ATOM 619 N N . LEU A 1 103 ? -27.323 -22.075 17.487 1.00 46.93 118 LEU A N 1
ATOM 620 C CA . LEU A 1 103 ? -26.073 -22.739 17.135 1.00 47.65 118 LEU A CA 1
ATOM 621 C C . LEU A 1 103 ? -26.074 -24.203 17.568 1.00 59.34 118 LEU A C 1
ATOM 622 O O . LEU A 1 103 ? -25.886 -24.512 18.745 1.00 65.19 118 LEU A O 1
ATOM 627 N N . VAL A 1 104 ? -26.280 -25.099 16.607 1.00 53.10 119 VAL A N 1
ATOM 628 C CA . VAL A 1 104 ? -26.296 -26.532 16.881 1.00 48.53 119 VAL A CA 1
ATOM 629 C C . VAL A 1 104 ? -24.910 -27.043 17.261 1.00 63.70 119 VAL A C 1
ATOM 630 O O . VAL A 1 104 ? -24.763 -27.821 18.205 1.00 72.63 119 VAL A O 1
ATOM 634 N N . GLY A 1 105 ? -23.898 -26.604 16.519 1.00 75.34 120 GLY A N 1
ATOM 635 C CA . GLY A 1 105 ? -22.529 -27.018 16.767 1.00 78.40 120 GLY A CA 1
ATOM 636 C C . GLY A 1 105 ? -21.560 -26.471 15.736 1.00 74.48 120 GLY A C 1
ATOM 637 O O . GLY A 1 105 ? -21.973 -25.941 14.705 1.00 74.59 120 GLY A O 1
ATOM 638 N N . SER A 1 106 ? -20.267 -26.598 16.015 1.00 73.32 121 SER A N 1
ATOM 639 C CA . SER A 1 106 ? -19.241 -26.112 15.100 1.00 67.69 121 SER A CA 1
ATOM 640 C C . SER A 1 106 ? -17.989 -26.984 15.141 1.00 67.43 121 SER A C 1
ATOM 641 O O . SER A 1 106 ? -17.755 -27.705 16.109 1.00 79.30 121 SER A O 1
ATOM 644 N N . ASP A 1 107 ? -17.190 -26.908 14.083 1.00 65.12 122 ASP A N 1
ATOM 645 C CA . ASP A 1 107 ? -15.948 -27.664 13.997 1.00 67.47 122 ASP A CA 1
ATOM 646 C C . ASP A 1 107 ? -14.846 -26.816 13.369 1.00 61.27 122 ASP A C 1
ATOM 647 O O . ASP A 1 107 ? -14.900 -26.494 12.183 1.00 62.28 122 ASP A O 1
ATOM 652 N N . SER A 1 108 ? -13.849 -26.460 14.173 1.00 53.67 123 SER A N 1
ATOM 653 C CA . SER A 1 108 ? -12.747 -25.628 13.707 1.00 54.10 123 SER A CA 1
ATOM 654 C C . SER A 1 108 ? -11.972 -26.288 12.578 1.00 62.56 123 SER A C 1
ATOM 655 O O . SER A 1 108 ? -11.445 -25.609 11.699 1.00 75.61 123 SER A O 1
ATOM 658 N N . LEU A 1 109 ? -11.908 -27.614 12.604 1.00 67.36 124 LEU A N 1
ATOM 659 C CA . LEU A 1 109 ? -11.078 -28.353 11.661 1.00 74.40 124 LEU A CA 1
ATOM 660 C C . LEU A 1 109 ? -11.571 -28.238 10.219 1.00 65.00 124 LEU A C 1
ATOM 661 O O . LEU A 1 109 ? -10.770 -28.146 9.290 1.00 66.38 124 LEU A O 1
ATOM 666 N N . THR A 1 110 ? -12.886 -28.247 10.035 1.00 51.37 125 THR A N 1
ATOM 667 C CA . THR A 1 110 ? -13.463 -28.108 8.703 1.00 54.60 125 THR A CA 1
ATOM 668 C C . THR A 1 110 ? -14.063 -26.724 8.510 1.00 59.30 125 THR A C 1
ATOM 669 O O . THR A 1 110 ? -14.614 -26.418 7.453 1.00 61.23 125 THR A O 1
ATOM 673 N N . ASP A 1 111 ? -13.944 -25.891 9.539 1.00 62.02 126 ASP A N 1
ATOM 674 C CA . ASP A 1 111 ? -14.509 -24.547 9.527 1.00 50.93 126 ASP A CA 1
ATOM 675 C C . ASP A 1 111 ? -16.000 -24.571 9.198 1.00 53.43 126 ASP A C 1
ATOM 676 O O . ASP A 1 111 ? -16.510 -23.684 8.511 1.00 53.84 126 ASP A O 1
ATOM 681 N N . LEU A 1 112 ? -16.695 -25.591 9.691 1.00 51.14 127 LEU A N 1
ATOM 682 C CA . LEU A 1 112 ? -18.134 -25.698 9.480 1.00 45.99 127 LEU A CA 1
ATOM 683 C C . LEU A 1 112 ? -18.923 -25.413 10.755 1.00 50.93 127 LEU A C 1
ATOM 684 O O . LEU A 1 112 ? -18.367 -25.385 11.854 1.00 56.99 127 LEU A O 1
ATOM 689 N N . ALA A 1 113 ? -20.222 -25.189 10.593 1.00 38.4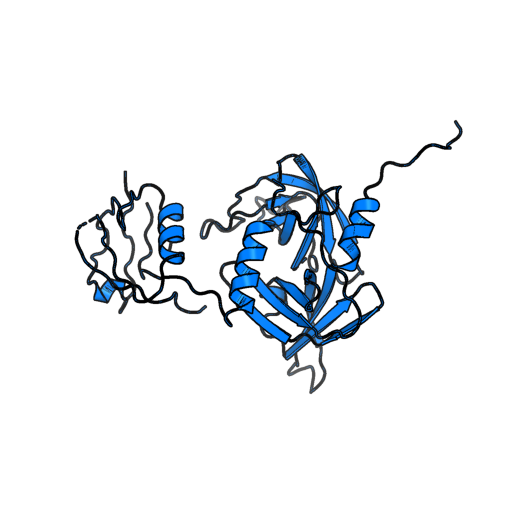0 128 ALA A N 1
ATOM 690 C CA . ALA A 1 113 ? -21.104 -24.878 11.711 1.00 43.46 128 ALA A CA 1
ATOM 691 C C . ALA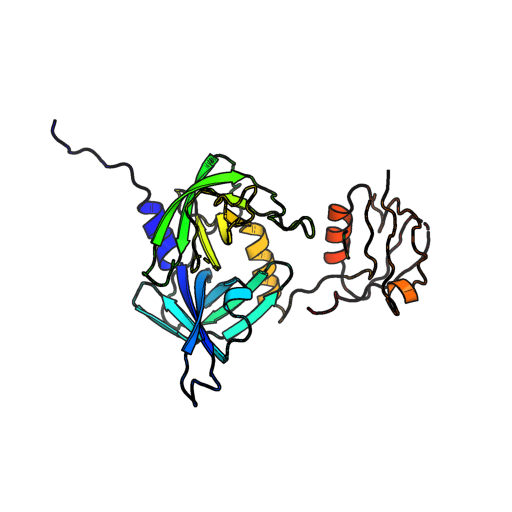 A 1 113 ? -22.549 -25.079 11.285 1.00 48.47 128 ALA A C 1
ATOM 692 O O . ALA A 1 113 ? -22.908 -24.812 10.140 1.00 58.80 128 ALA A O 1
ATOM 694 N N . VAL A 1 114 ? -23.377 -25.561 12.204 1.00 50.60 129 VAL A N 1
ATOM 695 C CA . VAL A 1 114 ? -24.777 -25.798 11.889 1.00 52.51 129 VAL A CA 1
ATOM 696 C C . VAL A 1 114 ? -25.696 -24.906 12.708 1.00 54.28 129 VAL A C 1
ATOM 697 O O . VAL A 1 114 ? -25.553 -24.788 13.925 1.00 64.07 129 VAL A O 1
ATOM 701 N N . LEU A 1 115 ? -26.639 -24.276 12.020 1.00 43.93 130 LEU A N 1
ATOM 702 C CA . LEU A 1 115 ? -27.596 -23.397 12.660 1.00 48.43 130 LEU A CA 1
ATOM 703 C C . LEU A 1 115 ? -28.979 -24.012 12.560 1.00 61.14 130 LEU A C 1
ATOM 704 O O . LEU A 1 115 ? -29.284 -24.730 11.605 1.00 55.39 130 LEU A O 1
ATOM 709 N N . LYS A 1 116 ? -29.814 -23.734 13.553 1.00 69.27 131 LYS A N 1
ATOM 710 C CA . LYS A 1 116 ? -31.191 -24.200 13.535 1.00 70.59 131 LYS A CA 1
ATOM 711 C C . LYS A 1 116 ? -32.140 -23.011 13.595 1.00 63.36 131 LYS A C 1
ATOM 712 O O . LYS A 1 116 ? -32.023 -22.152 14.470 1.00 61.68 131 LYS A O 1
ATOM 718 N N . ILE A 1 117 ? -33.060 -22.953 12.639 1.00 49.57 132 ILE A N 1
ATOM 719 C CA . ILE A 1 117 ? -34.152 -21.994 12.690 1.00 57.73 132 ILE A CA 1
ATOM 720 C C . ILE A 1 117 ? -35.458 -22.766 12.701 1.00 72.88 132 ILE A C 1
ATOM 721 O O . ILE A 1 117 ? -35.581 -23.807 12.053 1.00 72.97 132 ILE A O 1
ATOM 726 N N . ASN A 1 118 ? -36.431 -22.266 13.451 1.00 84.75 133 ASN A N 1
ATOM 727 C CA . ASN A 1 118 ? -37.713 -22.940 13.548 1.00 89.05 133 ASN A CA 1
ATOM 728 C C . ASN A 1 118 ? -38.767 -22.253 12.694 1.00 78.94 133 ASN A C 1
ATOM 729 O O . ASN A 1 118 ? -39.127 -21.100 12.936 1.00 80.18 133 ASN A O 1
ATOM 734 N N . ALA A 1 119 ? -39.247 -22.969 11.684 1.00 68.44 134 ALA A N 1
ATOM 735 C CA . ALA A 1 119 ? -40.235 -22.426 10.768 1.00 75.42 134 ALA A CA 1
ATOM 736 C C . ALA A 1 119 ? -41.406 -23.383 10.593 1.00 85.73 134 ALA A C 1
ATOM 737 O O . ALA A 1 119 ? -41.243 -24.496 10.086 1.00 81.49 134 ALA A O 1
ATOM 739 N N . THR A 1 120 ? -42.585 -22.945 11.022 1.00 87.63 135 THR A N 1
ATOM 740 C CA . THR A 1 120 ? -43.801 -23.719 10.824 1.00 78.63 135 THR A CA 1
ATOM 741 C C . THR A 1 120 ? -44.132 -23.744 9.339 1.00 79.05 135 THR A C 1
ATOM 742 O O . THR A 1 120 ? -44.552 -24.769 8.802 1.00 78.74 135 THR A O 1
ATOM 746 N N . GLY A 1 121 ? -43.933 -22.605 8.681 1.00 86.00 136 GLY A N 1
ATOM 747 C CA . GLY A 1 121 ? -44.133 -22.500 7.248 1.00 89.37 136 GLY A CA 1
ATOM 748 C C . GLY A 1 121 ? -43.043 -23.229 6.489 1.00 98.75 136 GLY A C 1
ATOM 749 O O . GLY A 1 121 ? -41.982 -23.522 7.042 1.00 104.82 136 GLY A O 1
ATOM 750 N N . GLY A 1 122 ? -43.303 -23.525 5.220 1.00 100.29 137 GLY A N 1
ATOM 751 C CA . GLY A 1 122 ? -42.353 -24.249 4.395 1.00 96.14 137 GLY A CA 1
ATOM 752 C C . GLY A 1 122 ? -41.030 -23.527 4.230 1.00 84.77 137 GLY A C 1
ATOM 753 O O . GLY A 1 122 ? -40.980 -22.298 4.188 1.00 83.50 137 GLY A O 1
ATOM 754 N N . LEU A 1 123 ? -39.952 -24.298 4.140 1.00 70.86 138 LEU A N 1
ATOM 755 C CA . LEU A 1 123 ? -38.625 -23.734 3.928 1.00 64.20 138 LEU A CA 1
ATOM 756 C C . LEU A 1 123 ? -38.019 -24.213 2.612 1.00 71.44 138 LEU A C 1
ATOM 757 O O . LEU A 1 123 ? -38.164 -25.379 2.244 1.00 78.71 138 LEU A O 1
ATOM 762 N N . PRO A 1 124 ? -37.341 -23.306 1.893 1.00 64.84 139 PRO A N 1
ATOM 763 C CA . PRO A 1 124 ? -36.620 -23.691 0.679 1.00 52.50 139 PRO A CA 1
ATOM 764 C C . PRO A 1 124 ? -35.392 -24.504 1.054 1.00 56.84 139 PRO A C 1
ATOM 765 O O . PRO A 1 124 ? -34.769 -24.216 2.075 1.00 65.83 139 PRO A O 1
ATOM 769 N N . THR A 1 125 ? -35.054 -25.506 0.251 1.00 50.33 140 THR A N 1
ATOM 770 C CA . THR A 1 125 ? -33.868 -26.310 0.516 1.00 56.12 140 THR A CA 1
ATOM 771 C C . THR A 1 125 ? -32.961 -26.366 -0.705 1.00 51.19 140 THR A C 1
ATOM 772 O O . THR A 1 125 ? -33.429 -26.314 -1.842 1.00 50.87 140 THR A O 1
ATOM 776 N N . ILE A 1 126 ? -31.660 -26.464 -0.457 1.00 43.39 141 ILE A N 1
ATOM 777 C CA . ILE A 1 126 ? -30.678 -26.517 -1.530 1.00 40.16 141 ILE A CA 1
ATOM 778 C C . ILE A 1 126 ? -30.710 -27.882 -2.213 1.00 38.41 141 ILE A C 1
ATOM 779 O O . ILE A 1 126 ? -30.655 -28.916 -1.544 1.00 46.42 141 ILE A O 1
ATOM 784 N N . PRO A 1 127 ? -30.822 -27.894 -3.550 1.00 41.72 142 PRO A N 1
ATOM 785 C CA . PRO A 1 127 ? -30.857 -29.177 -4.260 1.00 40.44 142 PRO A CA 1
ATOM 786 C C . PRO A 1 127 ? -29.587 -29.976 -4.002 1.00 47.54 142 PRO A C 1
ATOM 787 O O . PRO A 1 127 ? -28.487 -29.444 -4.149 1.00 50.42 142 PRO A O 1
ATOM 791 N N . ILE A 1 128 ? -29.742 -31.236 -3.609 1.00 45.13 143 ILE A N 1
ATOM 792 C CA . ILE A 1 128 ? -28.596 -32.109 -3.399 1.00 44.79 143 ILE A CA 1
ATOM 793 C C . ILE A 1 128 ? -28.713 -33.396 -4.207 1.00 48.56 143 ILE A C 1
ATOM 794 O O . ILE A 1 128 ? -29.743 -34.067 -4.184 1.00 64.66 143 ILE A O 1
ATOM 799 N N . ASN A 1 129 ? -27.647 -33.726 -4.927 1.00 47.97 144 ASN A N 1
ATOM 800 C CA . ASN A 1 129 ? -27.567 -34.981 -5.660 1.00 42.84 144 ASN A CA 1
ATOM 801 C C . ASN A 1 129 ? -26.328 -35.759 -5.227 1.00 54.05 144 ASN A C 1
ATOM 802 O O . ASN A 1 129 ? -25.241 -35.566 -5.771 1.00 65.58 144 ASN A O 1
ATOM 807 N N . ALA A 1 130 ? -26.502 -36.636 -4.242 1.00 49.29 145 ALA A N 1
ATOM 808 C CA . ALA A 1 130 ? -25.382 -37.353 -3.639 1.00 51.27 145 ALA A CA 1
ATOM 809 C C . ALA A 1 130 ? -24.659 -38.267 -4.625 1.00 63.27 145 ALA A C 1
ATOM 810 O O . ALA A 1 130 ? -23.526 -38.682 -4.377 1.00 65.15 145 ALA A O 1
ATOM 812 N N . ARG A 1 131 ? -25.314 -38.580 -5.738 1.00 66.94 146 ARG A N 1
ATOM 813 C CA . ARG A 1 131 ? -24.719 -39.456 -6.742 1.00 77.41 146 ARG A CA 1
ATOM 814 C C . ARG A 1 131 ? -23.922 -38.657 -7.770 1.00 73.51 146 ARG A C 1
ATOM 815 O O . ARG A 1 131 ? -23.230 -39.227 -8.615 1.00 58.67 146 ARG A O 1
ATOM 823 N N . ARG A 1 132 ? -24.014 -37.334 -7.679 1.00 76.69 147 ARG A N 1
ATOM 824 C CA . ARG A 1 132 ? -23.347 -36.447 -8.627 1.00 66.17 147 ARG A CA 1
ATOM 825 C C . ARG A 1 132 ? -21.860 -36.299 -8.327 1.00 63.23 147 ARG A C 1
ATOM 826 O O . ARG A 1 132 ? -21.468 -36.032 -7.190 1.00 66.03 147 ARG A O 1
ATOM 834 N N . VAL A 1 133 ? -21.039 -36.466 -9.359 1.00 54.78 148 VAL A N 1
ATOM 835 C CA . VAL A 1 133 ? -19.594 -36.333 -9.212 1.00 61.29 148 VAL A CA 1
ATOM 836 C C . VAL A 1 133 ? -19.091 -35.030 -9.831 1.00 65.86 148 VAL A C 1
ATOM 837 O O . VAL A 1 133 ? -19.118 -34.868 -11.054 1.00 62.39 148 VAL A O 1
ATOM 841 N N . PRO A 1 134 ? -18.631 -34.094 -8.983 1.00 59.39 149 PRO A N 1
ATOM 842 C CA . PRO A 1 134 ? -18.105 -32.816 -9.475 1.00 53.40 149 PRO A CA 1
ATOM 843 C C . PRO A 1 134 ? -16.887 -33.042 -10.360 1.00 47.94 149 PRO A C 1
ATOM 844 O O . PRO A 1 134 ? -15.968 -33.754 -9.959 1.00 50.40 149 PRO A O 1
ATOM 848 N N . HIS A 1 135 ? -16.888 -32.451 -11.549 1.00 48.48 150 HIS A N 1
ATOM 849 C CA . HIS A 1 135 ? -15.766 -32.594 -12.467 1.00 59.75 150 HIS A CA 1
ATOM 850 C C . HIS A 1 135 ? -15.082 -31.263 -12.737 1.00 56.34 150 HIS A C 1
ATOM 851 O O . HIS A 1 135 ? -15.719 -30.210 -12.743 1.00 59.44 150 HIS A O 1
ATOM 858 N N . ILE A 1 136 ? -13.775 -31.325 -12.957 1.00 43.84 151 ILE A N 1
ATOM 859 C CA . ILE A 1 136 ? -12.998 -30.143 -13.292 1.00 41.18 151 ILE A CA 1
ATOM 860 C C . ILE A 1 136 ? -13.437 -29.608 -14.647 1.00 42.70 151 ILE A C 1
ATOM 861 O O . ILE A 1 136 ? -13.349 -30.306 -15.656 1.00 49.74 151 ILE A O 1
ATOM 866 N N . GLY A 1 137 ? -13.923 -28.371 -14.661 1.00 46.01 152 GLY A N 1
ATOM 867 C CA . GLY A 1 137 ? -14.437 -27.767 -15.878 1.00 50.38 152 GLY A CA 1
ATOM 868 C C . GLY A 1 137 ? -15.944 -27.590 -15.842 1.00 49.41 152 GLY A C 1
ATOM 869 O O . GLY A 1 137 ? -16.528 -26.982 -16.736 1.00 42.33 152 GLY A O 1
ATOM 870 N N . ASP A 1 138 ? -16.577 -28.134 -14.807 1.00 46.33 153 ASP A N 1
ATOM 871 C CA . ASP A 1 138 ? -18.007 -27.947 -14.602 1.00 43.36 153 ASP A CA 1
ATOM 872 C C . ASP A 1 138 ? -18.302 -26.484 -14.300 1.00 47.49 153 ASP A C 1
ATOM 873 O O . ASP A 1 138 ? -17.711 -25.898 -13.392 1.00 57.50 153 ASP A O 1
ATOM 878 N N . VAL A 1 139 ? -19.214 -25.896 -15.063 1.00 37.56 154 VAL A N 1
ATOM 879 C CA . VAL A 1 139 ? -19.697 -24.554 -14.772 1.00 29.21 154 VAL A CA 1
ATOM 880 C C . VAL A 1 139 ? -20.344 -24.524 -13.388 1.00 29.54 154 VAL A C 1
ATOM 881 O O . VAL A 1 139 ? -21.179 -25.371 -13.065 1.00 43.33 154 VAL A O 1
ATOM 885 N N . VAL A 1 140 ? -19.958 -23.554 -12.569 1.00 32.17 155 VAL A N 1
ATOM 886 C CA . VAL A 1 140 ? -20.537 -23.415 -11.237 1.00 39.40 155 VAL A CA 1
ATOM 887 C C . VAL A 1 140 ? -20.904 -21.973 -10.919 1.00 35.17 155 VAL A C 1
ATOM 888 O O . VAL A 1 140 ? -20.307 -21.037 -11.444 1.00 43.26 155 VAL A O 1
ATOM 892 N N . LEU A 1 141 ? -21.897 -21.807 -10.055 1.00 34.83 156 LEU A N 1
ATOM 893 C CA . LEU A 1 141 ? -22.321 -20.490 -9.609 1.00 31.19 156 LEU A CA 1
ATOM 894 C C . LEU A 1 141 ? -22.061 -20.338 -8.119 1.00 40.88 156 LEU A C 1
ATOM 895 O O . LEU A 1 141 ? -22.375 -21.231 -7.329 1.00 46.90 156 LEU A O 1
ATOM 900 N N . ALA A 1 142 ? -21.479 -19.209 -7.736 1.00 29.65 157 ALA A N 1
ATOM 901 C CA . ALA A 1 142 ? -21.300 -18.908 -6.327 1.00 27.60 157 ALA A CA 1
ATOM 902 C C . ALA A 1 142 ? -22.444 -18.015 -5.871 1.00 42.21 157 ALA A C 1
ATOM 903 O O . ALA A 1 142 ? -22.703 -16.967 -6.464 1.00 52.99 157 ALA A O 1
ATOM 905 N N . ILE A 1 143 ? -23.141 -18.448 -4.827 1.00 37.59 158 ILE A N 1
ATOM 906 C CA . ILE A 1 143 ? -24.261 -17.690 -4.284 1.00 32.89 158 ILE A CA 1
ATOM 907 C C . ILE A 1 143 ? -23.943 -17.256 -2.860 1.00 34.94 158 ILE A C 1
ATOM 908 O O . ILE A 1 143 ? -23.544 -18.071 -2.026 1.00 51.07 158 ILE A O 1
ATOM 913 N N . GLY A 1 144 ? -24.102 -15.966 -2.589 1.00 26.92 159 GLY A N 1
ATOM 914 C CA . GLY A 1 144 ? -23.723 -15.417 -1.300 1.00 18.82 159 GLY A CA 1
ATOM 915 C C . GLY A 1 144 ? -24.059 -13.947 -1.152 1.00 35.26 159 GLY A C 1
ATOM 916 O O . GLY A 1 144 ? -24.783 -13.372 -1.971 1.00 35.33 159 GLY A O 1
ATOM 917 N N . ASN A 1 145 ? -23.526 -13.336 -0.100 1.00 27.52 160 ASN A N 1
ATOM 918 C CA . ASN A 1 145 ? -23.854 -11.956 0.222 1.00 29.38 160 ASN A CA 1
ATOM 919 C C . ASN A 1 145 ? -22.613 -11.070 0.354 1.00 38.56 160 ASN A C 1
ATOM 920 O O . ASN A 1 145 ? -22.307 -10.575 1.437 1.00 40.28 160 ASN A O 1
ATOM 925 N N .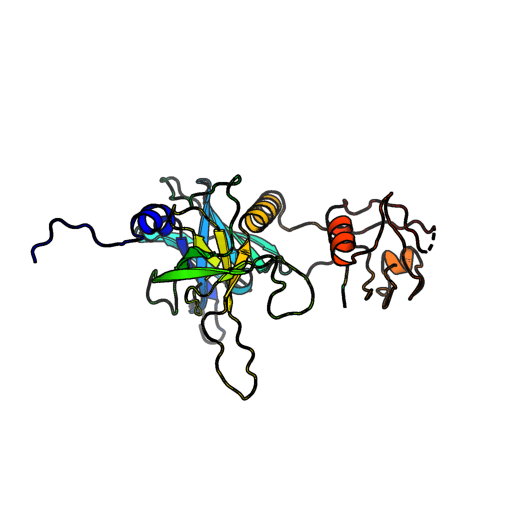 PRO A 1 146 ? -21.902 -10.857 -0.763 1.00 39.42 161 PRO A N 1
ATOM 926 C CA . PRO A 1 146 ? -20.681 -10.046 -0.764 1.00 36.89 161 PRO A CA 1
ATOM 927 C C . PRO A 1 146 ? -20.932 -8.659 -0.193 1.00 38.76 161 PRO A C 1
ATOM 928 O O . PRO A 1 146 ? -21.861 -7.984 -0.634 1.00 47.64 161 PRO A O 1
ATOM 932 N N . TYR A 1 147 ? -20.112 -8.246 0.769 1.00 30.23 162 TYR A N 1
ATOM 933 C CA . TYR A 1 147 ? -20.166 -6.891 1.311 1.00 36.36 162 TYR A CA 1
ATOM 934 C C . TYR A 1 147 ? -21.585 -6.454 1.691 1.00 51.18 162 TYR A C 1
ATOM 935 O O . TYR A 1 147 ? -21.879 -5.258 1.721 1.00 47.93 162 TYR A O 1
ATOM 944 N N . ASN A 1 148 ? -22.458 -7.419 1.970 1.00 48.72 163 ASN A N 1
ATOM 945 C CA . ASN A 1 148 ? -23.831 -7.127 2.379 1.00 49.50 163 ASN A CA 1
ATOM 946 C C . ASN A 1 148 ? -24.612 -6.301 1.349 1.00 48.57 163 ASN A C 1
ATOM 947 O O . ASN A 1 148 ? -25.458 -5.483 1.710 1.00 54.84 163 ASN A O 1
ATOM 952 N N . LEU A 1 149 ? -24.327 -6.520 0.069 1.00 40.55 164 LEU A N 1
ATOM 953 C CA . LEU A 1 149 ? -25.005 -5.800 -1.006 1.00 37.26 164 LEU A CA 1
ATOM 954 C C . LEU A 1 149 ? -26.317 -6.481 -1.342 1.00 36.96 164 LEU A C 1
ATOM 955 O O . LEU A 1 149 ? -27.154 -5.932 -2.061 1.00 40.80 164 LEU A O 1
ATOM 960 N N . GLY A 1 150 ? -26.488 -7.688 -0.818 1.00 28.52 165 GLY A N 1
ATOM 961 C CA . GLY A 1 150 ? -27.621 -8.515 -1.178 1.00 30.87 165 GLY A CA 1
ATOM 962 C C . GLY A 1 150 ? -27.155 -9.708 -1.985 1.00 39.27 165 GLY A C 1
ATOM 963 O O . GLY A 1 150 ? -26.033 -9.723 -2.493 1.00 47.73 165 GLY A O 1
ATOM 964 N N . GLN A 1 151 ? -28.018 -10.707 -2.116 1.00 41.74 166 GLN A N 1
ATOM 965 C CA . GLN A 1 151 ? -27.616 -11.956 -2.746 1.00 47.92 166 GLN A CA 1
ATOM 966 C C . GLN A 1 151 ? -26.992 -11.720 -4.113 1.00 47.28 166 GLN A C 1
ATOM 967 O O . GLN A 1 151 ? -27.633 -11.195 -5.022 1.00 46.87 166 GLN A O 1
ATOM 973 N N . THR A 1 152 ? -25.732 -12.115 -4.246 1.00 33.49 167 THR A N 1
ATOM 974 C CA . THR A 1 152 ? -25.013 -11.978 -5.501 1.00 36.97 167 THR A CA 1
ATOM 975 C C . THR A 1 152 ? -24.785 -13.344 -6.138 1.00 36.40 167 THR A C 1
ATOM 976 O O . THR A 1 152 ? -24.552 -14.330 -5.441 1.00 43.53 167 THR A O 1
ATOM 980 N N . ILE A 1 153 ? -24.863 -13.395 -7.463 1.00 38.53 168 ILE A N 1
ATOM 981 C CA . ILE A 1 153 ? -24.545 -14.608 -8.210 1.00 41.12 168 ILE A CA 1
ATOM 982 C C . ILE A 1 153 ? -23.344 -14.377 -9.129 1.00 37.81 168 ILE A C 1
ATOM 983 O O . ILE A 1 153 ? -23.393 -13.539 -10.027 1.00 49.08 168 ILE A O 1
ATOM 988 N N . THR A 1 154 ? -22.265 -15.118 -8.903 1.00 34.65 169 THR A N 1
ATOM 989 C CA . THR A 1 154 ? -21.102 -15.050 -9.784 1.00 36.38 169 THR A CA 1
ATOM 990 C C . THR A 1 154 ? -20.890 -16.393 -10.479 1.00 32.65 169 THR A C 1
ATOM 991 O O . THR A 1 154 ? -21.297 -17.435 -9.960 1.00 33.27 169 THR A O 1
ATOM 995 N N . GLN A 1 155 ? -20.266 -16.365 -11.655 1.00 35.37 170 GLN A N 1
ATOM 996 C CA . GLN A 1 155 ? -20.100 -17.576 -12.462 1.00 36.65 170 GLN A CA 1
ATOM 997 C C . GLN A 1 155 ? -18.642 -17.922 -12.737 1.00 32.72 170 GLN A C 1
ATOM 998 O O . GLN A 1 155 ? -17.858 -17.068 -13.145 1.00 59.16 170 GLN A O 1
ATOM 1004 N N . GLY A 1 156 ? -18.294 -19.185 -12.519 1.00 31.81 171 GLY A N 1
ATOM 1005 C CA . GLY A 1 156 ? -16.967 -19.694 -12.821 1.00 33.38 171 GLY A CA 1
ATOM 1006 C C . GLY A 1 156 ? -17.006 -21.175 -13.159 1.00 41.60 171 GLY A C 1
ATOM 1007 O O . GLY A 1 156 ? -18.065 -21.719 -13.480 1.00 49.45 171 GLY A O 1
ATOM 1008 N N . ILE A 1 157 ? -15.850 -21.829 -13.099 1.00 42.09 172 ILE A N 1
ATOM 1009 C CA . ILE A 1 157 ? -15.786 -23.280 -13.253 1.00 44.27 172 ILE A CA 1
ATOM 1010 C C . ILE A 1 157 ? -15.108 -23.899 -12.043 1.00 49.86 172 ILE A C 1
ATOM 1011 O O . ILE A 1 157 ? -14.548 -23.191 -11.204 1.00 55.02 172 ILE A O 1
ATOM 1016 N N . ILE A 1 158 ? -15.166 -25.222 -11.946 1.00 43.63 173 ILE A N 1
ATOM 1017 C CA . ILE A 1 158 ? -14.376 -25.924 -10.946 1.00 44.09 173 ILE A CA 1
ATOM 1018 C C . ILE A 1 158 ? -12.937 -26.015 -11.445 1.00 43.57 173 ILE A C 1
ATOM 1019 O O . ILE A 1 158 ? -12.642 -26.729 -12.405 1.00 37.83 173 ILE A O 1
ATOM 1024 N N . SER A 1 159 ? -12.052 -25.265 -10.799 1.00 36.83 174 SER A N 1
ATOM 1025 C CA . SER A 1 159 ? -10.661 -25.170 -11.218 1.00 39.47 174 SER A CA 1
ATOM 1026 C C . SER A 1 159 ? -9.872 -26.409 -10.825 1.00 47.70 174 SER A C 1
ATOM 1027 O O . SER A 1 159 ? -8.925 -26.791 -11.515 1.00 53.51 174 SER A O 1
ATOM 1030 N N . ALA A 1 160 ? -10.266 -27.028 -9.714 1.00 40.14 175 ALA A N 1
ATOM 1031 C CA . ALA A 1 160 ? -9.560 -28.193 -9.186 1.00 36.94 175 ALA A CA 1
ATOM 1032 C C . ALA A 1 160 ? -10.341 -28.869 -8.066 1.00 47.86 175 ALA A C 1
ATOM 1033 O O . ALA A 1 160 ? -11.300 -28.309 -7.534 1.00 54.60 175 ALA A O 1
ATOM 1035 N N . THR A 1 161 ? -9.918 -30.080 -7.714 1.00 49.23 176 THR A N 1
ATOM 1036 C CA . THR A 1 161 ? -10.511 -30.810 -6.601 1.00 44.03 176 THR A CA 1
ATOM 1037 C C . THR A 1 161 ? -9.411 -31.353 -5.699 1.00 46.75 176 THR A C 1
ATOM 1038 O O . THR A 1 161 ? -8.254 -31.454 -6.108 1.00 55.25 176 THR A O 1
ATOM 1042 N N . GLY A 1 162 ? -9.777 -31.699 -4.470 1.00 47.69 177 GLY A N 1
ATOM 1043 C CA . GLY A 1 162 ? -8.834 -32.266 -3.525 1.00 50.59 177 GLY A CA 1
ATOM 1044 C C . GLY A 1 162 ? -7.739 -31.312 -3.090 1.00 60.52 177 GLY A C 1
ATOM 1045 O O . GLY A 1 162 ? -6.661 -31.745 -2.683 1.00 67.12 177 GLY A O 1
ATOM 1046 N N . ARG A 1 163 ? -8.011 -30.013 -3.174 1.00 61.39 178 ARG A N 1
ATOM 1047 C CA . ARG A 1 163 ? -7.037 -29.003 -2.771 1.00 62.66 178 ARG A CA 1
ATOM 1048 C C . ARG A 1 163 ? -6.956 -28.882 -1.254 1.00 74.06 178 ARG A C 1
ATOM 1049 O O . ARG A 1 163 ? -7.975 -28.916 -0.563 1.00 73.04 178 ARG A O 1
ATOM 1057 N N . ILE A 1 164 ? -5.739 -28.732 -0.742 1.00 88.25 179 ILE A N 1
ATOM 1058 C CA . ILE A 1 164 ? -5.518 -28.621 0.696 1.00 102.16 179 ILE A CA 1
ATOM 1059 C C . ILE A 1 164 ? -5.768 -27.199 1.194 1.00 115.77 179 ILE A C 1
ATOM 1060 O O . ILE A 1 164 ? -5.825 -26.958 2.401 1.00 114.77 179 ILE A O 1
ATOM 1065 N N . GLY A 1 165 ? -5.915 -26.264 0.259 1.00 124.08 180 GLY A N 1
ATOM 1066 C CA . GLY A 1 165 ? -6.097 -24.863 0.595 1.00 123.19 180 GLY A CA 1
ATOM 1067 C C . GLY A 1 165 ? -4.767 -24.140 0.665 1.00 120.36 180 GLY A C 1
ATOM 1068 O O . GLY A 1 165 ? -3.753 -24.659 0.198 1.00 117.76 180 GLY A O 1
ATOM 1069 N N . LEU A 1 166 ? -4.761 -22.943 1.246 1.00 125.45 181 LEU A N 1
ATOM 1070 C CA . LEU A 1 166 ? -3.520 -22.186 1.388 1.00 139.65 181 LEU A CA 1
ATOM 1071 C C . LEU A 1 166 ? -2.587 -22.822 2.418 1.00 152.65 181 LEU A C 1
ATOM 1072 O O . LEU A 1 166 ? -1.371 -22.863 2.222 1.00 150.62 181 LEU A O 1
ATOM 1077 N N . ASN A 1 167 ? -3.163 -23.325 3.506 1.00 165.27 182 ASN A N 1
ATOM 1078 C CA . ASN A 1 167 ? -2.387 -23.985 4.551 1.00 172.85 182 ASN A CA 1
ATOM 1079 C C . ASN A 1 167 ? -1.883 -25.352 4.108 1.00 176.52 182 ASN A C 1
ATOM 1080 O O . ASN A 1 167 ? -2.631 -26.130 3.516 1.00 181.88 182 ASN A O 1
ATOM 1085 N N . PRO A 1 168 ? -0.611 -25.653 4.404 1.00 173.03 183 PRO A N 1
ATOM 1086 C CA . PRO A 1 168 ? -0.023 -26.924 3.974 1.00 172.12 183 PRO A CA 1
ATOM 1087 C C . PRO A 1 168 ? -0.639 -28.089 4.735 1.00 170.41 183 PRO A C 1
ATOM 1088 O O . PRO A 1 168 ? -0.803 -29.179 4.188 1.00 170.66 183 PRO A O 1
ATOM 1092 N N . THR A 1 169 ? -0.989 -27.841 5.991 1.00 169.76 184 THR A N 1
ATOM 1093 C CA . THR A 1 169 ? -1.480 -28.883 6.879 1.00 169.14 184 THR A CA 1
ATOM 1094 C C . THR A 1 169 ? -2.984 -29.098 6.759 1.00 166.59 184 THR A C 1
ATOM 1095 O O . THR A 1 169 ? -3.723 -28.200 6.355 1.00 164.91 184 THR A O 1
ATOM 1099 N N . GLY A 1 170 ? -3.425 -30.304 7.102 1.00 163.97 185 GLY A N 1
ATOM 1100 C CA . GLY A 1 170 ? -4.830 -30.566 7.351 1.00 161.17 185 GLY A CA 1
ATOM 1101 C C . GLY A 1 170 ? -5.722 -30.949 6.186 1.00 161.55 185 GLY A C 1
ATOM 1102 O O . GLY A 1 170 ? -6.933 -31.024 6.359 1.00 160.73 185 GLY A O 1
ATOM 1103 N N . ARG A 1 171 ? -5.145 -31.200 5.013 1.00 164.00 186 ARG A N 1
ATOM 1104 C CA . ARG A 1 171 ? -5.928 -31.606 3.839 1.00 166.75 186 ARG A CA 1
ATOM 1105 C C . ARG A 1 171 ? -7.225 -30.800 3.674 1.00 156.78 186 ARG A C 1
ATOM 1106 O O . ARG A 1 171 ? -7.189 -29.591 3.442 1.00 159.58 186 ARG A O 1
ATOM 1114 N N . GLN A 1 172 ? -8.357 -31.494 3.784 1.00 141.81 187 GLN A N 1
ATOM 1115 C CA . GLN A 1 172 ? -9.701 -30.901 3.750 1.00 121.16 187 GLN A CA 1
ATOM 1116 C C . GLN A 1 172 ? -10.343 -30.856 2.362 1.00 103.95 187 GLN A C 1
ATOM 1117 O O . GLN A 1 172 ? -11.450 -30.345 2.197 1.00 105.17 187 GLN A O 1
ATOM 1123 N N . ASN A 1 173 ? -9.638 -31.392 1.372 1.00 93.43 188 ASN A N 1
ATOM 1124 C CA . ASN A 1 173 ? -10.237 -31.714 0.081 1.00 94.92 188 ASN A CA 1
ATOM 1125 C C . ASN A 1 173 ? -11.008 -30.570 -0.589 1.00 87.09 188 ASN A C 1
ATOM 1126 O O . ASN A 1 173 ? -12.022 -30.803 -1.244 1.00 95.60 188 ASN A O 1
ATOM 1131 N N . PHE A 1 174 ? -10.522 -29.342 -0.436 1.00 58.06 189 PHE A N 1
ATOM 1132 C CA . PHE A 1 174 ? -11.181 -28.174 -1.017 1.00 48.59 189 PHE A CA 1
ATOM 1133 C C . PHE A 1 174 ? -11.447 -28.276 -2.522 1.00 45.19 189 PHE A C 1
ATOM 1134 O O . PHE A 1 174 ? -10.615 -28.779 -3.277 1.00 40.13 189 PHE A O 1
ATOM 1142 N N . LEU A 1 175 ? -12.612 -27.791 -2.945 1.00 38.94 190 LEU A N 1
ATOM 1143 C CA . LEU A 1 175 ? -12.858 -27.500 -4.353 1.00 34.09 190 LEU A CA 1
ATOM 1144 C C . LEU A 1 175 ? -12.316 -26.114 -4.634 1.00 40.62 190 LEU A C 1
ATOM 1145 O O . LEU A 1 175 ? -12.568 -25.179 -3.871 1.00 40.29 190 LEU A O 1
ATOM 1150 N N . GLN A 1 176 ? -11.585 -25.971 -5.731 1.00 36.60 191 GLN A N 1
ATOM 1151 C CA . GLN A 1 176 ? -11.078 -24.665 -6.124 1.00 34.63 191 GLN A CA 1
ATOM 1152 C C . GLN A 1 176 ? -11.898 -24.118 -7.285 1.00 35.78 191 GLN A C 1
ATOM 1153 O O . GLN A 1 176 ? -12.126 -24.814 -8.274 1.00 41.62 191 GLN A O 1
ATOM 1159 N N . THR A 1 177 ? -12.353 -22.876 -7.157 1.00 29.44 192 THR A N 1
ATOM 1160 C CA . THR A 1 177 ? -13.178 -22.264 -8.191 1.00 35.07 192 THR A CA 1
ATOM 1161 C C . THR A 1 177 ? -12.723 -20.848 -8.509 1.00 33.72 192 THR A C 1
ATOM 1162 O O . THR A 1 177 ? -12.225 -20.136 -7.636 1.00 48.52 192 THR A O 1
ATOM 1166 N N . ASP A 1 178 ? -12.906 -20.444 -9.763 1.00 33.93 193 ASP A N 1
ATOM 1167 C CA . ASP A 1 178 ? -12.612 -19.073 -10.174 1.00 28.99 193 ASP A CA 1
ATOM 1168 C C . ASP A 1 178 ? -13.888 -18.240 -10.275 1.00 19.88 193 ASP A C 1
ATOM 1169 O O . ASP A 1 178 ? -13.875 -17.134 -10.807 1.00 34.88 193 ASP A O 1
ATOM 1174 N N . ALA A 1 179 ? -14.993 -18.780 -9.773 1.00 35.61 194 ALA A N 1
ATOM 1175 C CA . ALA A 1 179 ? -16.191 -17.978 -9.580 1.00 39.33 194 ALA A CA 1
ATOM 1176 C C . ALA A 1 179 ? -15.846 -16.943 -8.523 1.00 32.83 194 ALA A C 1
ATOM 1177 O O . ALA A 1 179 ? -15.318 -17.288 -7.467 1.00 41.49 194 ALA A O 1
ATOM 1179 N N . SER A 1 180 ? -16.127 -15.677 -8.815 1.00 31.14 195 SER A N 1
ATOM 1180 C CA . SER A 1 180 ? -15.708 -14.580 -7.945 1.00 39.34 195 SER A CA 1
ATOM 1181 C C . SER A 1 180 ? -16.249 -14.713 -6.526 1.00 40.00 195 SER A C 1
ATOM 1182 O O . SER A 1 180 ? -17.454 -14.818 -6.314 1.00 33.00 195 SER A O 1
ATOM 1185 N N . ILE A 1 181 ? -15.330 -14.694 -5.567 1.00 43.27 196 ILE A N 1
ATOM 1186 C CA . ILE A 1 181 ? -15.642 -14.840 -4.151 1.00 29.44 196 ILE A CA 1
ATOM 1187 C C . ILE A 1 181 ? -15.118 -13.625 -3.382 1.00 39.11 196 ILE A C 1
ATOM 1188 O O . ILE A 1 181 ? -13.965 -13.225 -3.550 1.00 48.89 196 ILE A O 1
ATOM 1193 N N . ASN A 1 182 ? -15.968 -13.035 -2.548 1.00 36.64 197 ASN A N 1
ATOM 1194 C CA . ASN A 1 182 ? -15.572 -11.899 -1.717 1.00 28.86 197 ASN A CA 1
ATOM 1195 C C . ASN A 1 182 ? -16.066 -12.069 -0.279 1.00 37.13 197 ASN A C 1
ATOM 1196 O O . ASN A 1 182 ? -16.847 -12.977 0.004 1.00 36.45 197 ASN A O 1
ATOM 1201 N N . PRO A 1 183 ? -15.600 -11.208 0.643 1.00 44.66 198 PRO A N 1
ATOM 1202 C CA . PRO A 1 183 ? -16.113 -11.255 2.019 1.00 30.30 198 PRO A CA 1
ATOM 1203 C C . PRO A 1 183 ? -17.637 -11.162 2.054 1.00 30.68 198 PRO A C 1
ATOM 1204 O O . PRO A 1 183 ? -18.216 -10.287 1.411 1.00 35.60 198 PRO A O 1
ATOM 1208 N N . GLY A 1 184 ? -18.273 -12.058 2.803 1.00 33.84 199 GLY A N 1
ATOM 1209 C CA . GLY A 1 184 ? -19.721 -12.163 2.813 1.00 28.61 199 GLY A CA 1
ATOM 1210 C C . GLY A 1 184 ? -20.185 -13.401 2.061 1.00 44.93 199 GLY A C 1
ATOM 1211 O O . GLY A 1 184 ? -21.301 -13.885 2.262 1.00 45.87 199 GLY A O 1
ATOM 1212 N N . ASN A 1 185 ? -19.320 -13.912 1.188 1.00 43.08 200 ASN A N 1
ATOM 1213 C CA . ASN A 1 185 ? -19.605 -15.130 0.436 1.00 43.88 200 ASN A CA 1
ATOM 1214 C C . ASN A 1 185 ? -19.470 -16.386 1.290 1.00 44.77 200 ASN A C 1
ATOM 1215 O O . ASN A 1 185 ? -20.046 -17.427 0.966 1.00 40.25 200 ASN A O 1
ATOM 1233 N N . GLY A 1 187 ? -19.773 -19.399 3.695 1.00 46.11 202 GLY A N 1
ATOM 1234 C CA . GLY A 1 187 ? -20.934 -20.143 4.144 1.00 47.06 202 GLY A CA 1
ATOM 1235 C C . GLY A 1 187 ? -21.993 -20.282 3.067 1.00 46.66 202 GLY A C 1
ATOM 1236 O O . GLY A 1 187 ? -22.972 -21.004 3.236 1.00 52.38 202 GLY A O 1
ATOM 1237 N N . GLY A 1 188 ? -21.798 -19.582 1.955 1.00 40.67 203 GLY A N 1
ATOM 1238 C CA . GLY A 1 188 ? -22.727 -19.652 0.842 1.00 36.63 203 GLY A CA 1
ATOM 1239 C C . GLY A 1 188 ? -22.540 -20.908 0.016 1.00 38.53 203 GLY A C 1
ATOM 1240 O O . GLY A 1 188 ? -21.634 -21.707 0.272 1.00 45.58 203 GLY A O 1
ATOM 1241 N N . ALA A 1 189 ? -23.392 -21.075 -0.989 1.00 25.60 204 ALA A N 1
ATOM 1242 C CA . ALA A 1 189 ? -23.410 -22.296 -1.783 1.00 30.60 204 ALA A CA 1
ATOM 1243 C C . ALA A 1 189 ? -22.642 -22.173 -3.094 1.00 38.35 204 ALA A C 1
ATOM 1244 O O . ALA A 1 189 ? -22.578 -21.102 -3.696 1.00 39.32 204 ALA A O 1
ATOM 1246 N N . LEU A 1 190 ? -22.054 -23.285 -3.522 1.00 39.21 205 LEU A N 1
ATOM 1247 C CA . LEU A 1 190 ? -21.511 -23.400 -4.864 1.00 30.83 205 LEU A CA 1
ATOM 1248 C C . LEU A 1 190 ? -22.304 -24.476 -5.585 1.00 39.19 205 LEU A C 1
ATOM 1249 O O . LEU A 1 190 ? -22.357 -25.616 -5.129 1.00 46.18 205 LEU A O 1
ATOM 1254 N N . VAL A 1 191 ? -22.930 -24.114 -6.701 1.00 37.40 206 VAL A N 1
ATOM 1255 C CA . VAL A 1 191 ? -23.786 -25.048 -7.429 1.00 41.61 206 VAL A CA 1
ATOM 1256 C C . VAL A 1 191 ? -23.406 -25.143 -8.901 1.00 45.76 206 VAL A C 1
ATOM 1257 O O . VAL A 1 191 ? -22.745 -24.257 -9.434 1.00 61.25 206 VAL A O 1
ATOM 1261 N N . ASN A 1 192 ? -23.828 -26.220 -9.556 1.00 41.59 207 ASN A N 1
ATOM 1262 C CA . ASN A 1 192 ? -23.611 -26.366 -10.991 1.00 45.20 207 ASN A CA 1
ATOM 1263 C C . ASN A 1 192 ? -24.774 -25.782 -11.788 1.00 42.24 207 ASN A C 1
ATOM 1264 O O . ASN A 1 192 ? -25.680 -25.177 -11.215 1.00 45.83 207 ASN A O 1
ATOM 1269 N N . SER A 1 193 ? -24.752 -25.967 -13.105 1.00 40.38 208 SER A N 1
ATOM 1270 C CA . SER A 1 193 ? -25.787 -25.403 -13.969 1.00 38.96 208 SER A CA 1
ATOM 1271 C C . SER A 1 193 ? -27.154 -26.006 -13.677 1.00 44.52 208 SER A C 1
ATOM 1272 O O . SER A 1 193 ? -28.183 -25.397 -13.965 1.00 54.99 208 SER A O 1
ATOM 1275 N N . LEU A 1 194 ? -27.155 -27.203 -13.102 1.00 40.43 209 LEU A N 1
ATOM 1276 C CA . LEU A 1 194 ? -28.395 -27.884 -12.750 1.00 50.07 209 LEU A CA 1
ATOM 1277 C C . LEU A 1 194 ? -28.943 -27.393 -11.412 1.00 55.42 209 LEU A C 1
ATOM 1278 O O . LEU A 1 194 ? -30.081 -27.687 -11.054 1.00 52.76 209 LEU A O 1
ATOM 1283 N N . GLY A 1 195 ? -28.128 -26.643 -10.676 1.00 57.02 210 GLY A N 1
ATOM 1284 C CA . GLY A 1 195 ? -28.532 -26.124 -9.383 1.00 46.28 210 GLY A CA 1
ATOM 1285 C C . GLY A 1 195 ? -28.149 -27.023 -8.220 1.00 53.33 210 GLY A C 1
ATOM 1286 O O . GLY A 1 195 ? -28.447 -26.717 -7.065 1.00 46.17 210 GLY A O 1
ATOM 1287 N N . GLU A 1 196 ? -27.486 -28.137 -8.520 1.00 52.36 211 GLU A N 1
ATOM 1288 C CA . GLU A 1 196 ? -27.054 -29.070 -7.484 1.00 47.81 211 GLU A CA 1
ATOM 1289 C C . GLU A 1 196 ? -25.902 -28.492 -6.662 1.00 45.93 211 GLU A C 1
ATOM 1290 O O . GLU A 1 196 ? -25.014 -27.828 -7.194 1.00 54.89 211 GLU A O 1
ATOM 1296 N N . LEU A 1 197 ? -25.923 -28.752 -5.361 1.00 39.48 212 LEU A N 1
ATOM 1297 C CA . LEU A 1 197 ? -24.887 -28.258 -4.461 1.00 44.08 212 LEU A CA 1
ATOM 1298 C C . LEU A 1 197 ? -23.543 -28.927 -4.726 1.00 48.73 212 LEU A C 1
ATOM 1299 O O . LEU A 1 197 ? -23.425 -30.152 -4.665 1.00 46.15 212 LEU A O 1
ATOM 1304 N N . MET A 1 198 ? -22.531 -28.115 -5.017 1.00 53.49 213 MET A N 1
ATOM 1305 C CA . MET A 1 198 ? -21.178 -28.618 -5.236 1.00 46.16 213 MET A CA 1
ATOM 1306 C C . MET A 1 198 ? -20.325 -28.468 -3.981 1.00 48.97 213 MET A C 1
ATOM 1307 O O . MET A 1 198 ? -19.480 -29.316 -3.689 1.00 55.75 213 MET A O 1
ATOM 1312 N N . GLY A 1 199 ? -20.547 -27.390 -3.236 1.00 43.14 214 GLY A N 1
ATOM 1313 C CA . GLY A 1 199 ? -19.778 -27.153 -2.029 1.00 40.16 214 GLY A CA 1
ATOM 1314 C C . GLY A 1 199 ? -20.164 -25.896 -1.278 1.00 44.57 214 GLY A C 1
ATOM 1315 O O . GLY A 1 199 ? -21.071 -25.167 -1.678 1.00 47.15 214 GLY A O 1
ATOM 1316 N N . ILE A 1 200 ? -19.462 -25.647 -0.178 1.00 38.45 215 ILE A N 1
ATOM 1317 C CA . ILE A 1 200 ? -19.705 -24.477 0.651 1.00 44.35 215 ILE A CA 1
ATOM 1318 C C . ILE A 1 200 ? -18.522 -23.520 0.547 1.00 51.73 215 ILE A C 1
ATOM 1319 O O . ILE A 1 200 ? -17.426 -23.826 1.019 1.00 45.50 215 ILE A O 1
ATOM 1324 N N . ASN A 1 201 ? -18.743 -22.368 -0.079 1.00 50.88 216 ASN A N 1
ATOM 1325 C CA . ASN A 1 201 ? -17.675 -21.390 -0.262 1.00 43.34 216 ASN A CA 1
ATOM 1326 C C . ASN A 1 201 ? -17.111 -20.959 1.081 1.00 45.01 216 ASN A C 1
ATOM 1327 O O . ASN A 1 201 ? -17.856 -20.563 1.975 1.00 54.78 216 ASN A O 1
ATOM 1332 N N . THR A 1 202 ? -15.792 -21.034 1.215 1.00 38.70 217 THR A N 1
ATOM 1333 C CA . THR A 1 202 ? -15.157 -20.856 2.512 1.00 38.40 217 THR A CA 1
ATOM 1334 C C . THR A 1 202 ? -13.998 -19.868 2.502 1.00 42.55 217 THR A C 1
ATOM 1335 O O . THR A 1 202 ? -13.944 -18.949 3.315 1.00 47.30 217 THR A O 1
ATOM 1339 N N . LEU A 1 203 ? -13.067 -20.060 1.579 1.00 55.05 218 LEU A N 1
ATOM 1340 C CA . LEU A 1 203 ? -11.800 -19.354 1.645 1.00 53.68 218 LEU A CA 1
ATOM 1341 C C . LEU A 1 203 ? -11.432 -18.728 0.309 1.00 48.06 218 LEU A C 1
ATOM 1342 O O . LEU A 1 203 ? -11.727 -19.284 -0.748 1.00 51.54 218 LEU A O 1
ATOM 1347 N N . SER A 1 204 ? -10.791 -17.566 0.362 1.00 44.46 219 SER A N 1
ATOM 1348 C CA . SER A 1 204 ? -10.261 -16.934 -0.839 1.00 40.70 219 SER A CA 1
ATOM 1349 C C . SER A 1 204 ? -8.756 -16.752 -0.697 1.00 45.17 219 SER A C 1
ATOM 1350 O O . SER A 1 204 ? -8.283 -16.228 0.309 1.00 63.77 219 SER A O 1
ATOM 1353 N N . PHE A 1 205 ? -8.010 -17.199 -1.704 1.00 45.94 220 PHE A N 1
ATOM 1354 C CA . PHE A 1 205 ? -6.552 -17.112 -1.699 1.00 52.74 220 PHE A CA 1
ATOM 1355 C C . PHE A 1 205 ? -6.084 -15.659 -1.755 1.00 61.73 220 PHE A C 1
ATOM 1356 O O . PHE A 1 205 ? -6.486 -14.907 -2.645 1.00 62.90 220 PHE A O 1
ATOM 1364 N N . ASP A 1 206 ? -5.228 -15.270 -0.811 1.00 73.87 221 ASP A N 1
ATOM 1365 C CA . ASP A 1 206 ? -4.797 -13.874 -0.699 1.00 82.83 221 ASP A CA 1
ATOM 1366 C C . ASP A 1 206 ? -3.280 -13.680 -0.653 1.00 90.40 221 ASP A C 1
ATOM 1367 O O . ASP A 1 206 ? -2.797 -12.547 -0.712 1.00 78.68 221 ASP A O 1
ATOM 1372 N N . LYS A 1 207 ? -2.535 -14.778 -0.548 1.00 104.31 222 LYS A N 1
ATOM 1373 C CA . LYS A 1 207 ? -1.074 -14.718 -0.499 1.00 113.37 222 LYS A CA 1
ATOM 1374 C C . LYS A 1 207 ? -0.496 -14.020 -1.725 1.00 116.27 222 LYS A C 1
ATOM 1375 O O . LYS A 1 207 ? -0.869 -14.327 -2.856 1.00 118.15 222 LYS A O 1
ATOM 1381 N N . SER A 1 208 ? 0.426 -13.090 -1.500 1.00 122.81 223 SER A N 1
ATOM 1382 C CA . SER A 1 208 ? 0.993 -12.311 -2.595 1.00 135.82 223 SER A CA 1
ATOM 1383 C C . SER A 1 208 ? 2.493 -12.529 -2.768 1.00 142.71 223 SER A C 1
ATOM 1384 O O . SER A 1 208 ? 3.265 -12.403 -1.817 1.00 145.38 223 SER A O 1
ATOM 1387 N N . ASN A 1 209 ? 2.892 -12.860 -3.992 1.00 143.87 224 ASN A N 1
ATOM 1388 C CA . ASN A 1 209 ? 4.299 -12.897 -4.364 1.00 142.20 224 ASN A CA 1
ATOM 1389 C C . ASN A 1 209 ? 4.623 -11.635 -5.147 1.00 146.16 224 ASN A C 1
ATOM 1390 O O . ASN A 1 209 ? 4.184 -11.486 -6.286 1.00 151.90 224 ASN A O 1
ATOM 1395 N N . ASP A 1 210 ? 5.386 -10.730 -4.539 1.00 146.46 225 ASP A N 1
ATOM 1396 C CA . ASP A 1 210 ? 5.700 -9.440 -5.152 1.00 153.23 225 ASP A CA 1
ATOM 1397 C C . ASP A 1 210 ? 4.571 -8.441 -4.891 1.00 155.19 225 ASP A C 1
ATOM 1398 O O . ASP A 1 210 ? 4.514 -7.375 -5.505 1.00 157.24 225 ASP A O 1
ATOM 1403 N N . GLY A 1 211 ? 3.672 -8.802 -3.979 1.00 149.46 226 GLY A N 1
ATOM 1404 C CA . GLY A 1 211 ? 2.628 -7.901 -3.523 1.00 135.99 226 GLY A CA 1
ATOM 1405 C C . GLY A 1 211 ? 1.407 -7.791 -4.418 1.00 120.26 226 GLY A C 1
ATOM 1406 O O . GLY A 1 211 ? 0.563 -6.919 -4.211 1.00 112.63 226 GLY A O 1
ATOM 1407 N N . GLU A 1 212 ? 1.302 -8.667 -5.412 1.00 113.46 227 GLU A N 1
ATOM 1408 C CA . GLU A 1 212 ? 0.154 -8.642 -6.314 1.00 103.27 227 GLU A CA 1
ATOM 1409 C C . GLU A 1 212 ? -1.068 -9.277 -5.650 1.00 88.09 227 GLU A C 1
ATOM 1410 O O . GLU A 1 212 ? -0.958 -9.916 -4.604 1.00 75.10 227 GLU A O 1
ATOM 1416 N N . THR A 1 213 ? -2.232 -9.093 -6.260 1.00 85.02 228 THR A N 1
ATOM 1417 C CA . THR A 1 213 ? -3.470 -9.640 -5.720 1.00 76.34 228 THR A CA 1
ATOM 1418 C C . THR A 1 213 ? -3.955 -10.835 -6.544 1.00 65.03 228 THR A C 1
ATOM 1419 O O . THR A 1 213 ? -4.244 -10.694 -7.733 1.00 63.99 228 THR A O 1
ATOM 1423 N N . PRO A 1 214 ? -4.036 -12.020 -5.914 1.00 46.40 229 PRO A N 1
ATOM 1424 C CA . PRO A 1 214 ? -4.519 -13.239 -6.574 1.00 45.47 229 PRO A CA 1
ATOM 1425 C C . PRO A 1 214 ? -5.926 -13.065 -7.129 1.00 41.33 229 PRO A C 1
ATOM 1426 O O . PRO A 1 214 ? -6.784 -12.518 -6.441 1.00 55.55 229 PRO A O 1
ATOM 1430 N N . GLU A 1 215 ? -6.154 -13.539 -8.350 1.00 31.68 230 GLU A N 1
ATOM 1431 C CA . GLU A 1 215 ? -7.447 -13.391 -9.011 1.00 32.15 230 GLU A CA 1
ATOM 1432 C C . GLU A 1 215 ? -8.095 -14.737 -9.348 1.00 40.39 230 GLU A C 1
ATOM 1433 O O . GLU A 1 215 ? -7.451 -15.641 -9.887 1.00 31.07 230 GLU A O 1
ATOM 1439 N N . GLY A 1 216 ? -9.377 -14.860 -9.021 1.00 31.38 231 GLY A N 1
ATOM 1440 C CA . GLY A 1 216 ? -10.151 -16.029 -9.394 1.00 36.42 231 GLY A CA 1
ATOM 1441 C C . GLY A 1 216 ? -9.692 -17.316 -8.741 1.00 39.31 231 GLY A C 1
ATOM 1442 O O . GLY A 1 216 ? -9.790 -18.391 -9.337 1.00 44.02 231 GLY A O 1
ATOM 1443 N N . ILE A 1 217 ? -9.189 -17.214 -7.514 1.00 22.23 232 ILE A N 1
ATOM 1444 C CA . ILE A 1 217 ? -8.801 -18.403 -6.763 1.00 25.21 232 ILE A CA 1
ATOM 1445 C C . ILE A 1 217 ? -9.525 -18.473 -5.422 1.00 29.54 232 ILE A C 1
ATOM 1446 O O . ILE A 1 217 ? -9.153 -17.797 -4.464 1.00 36.07 232 ILE A O 1
ATOM 1451 N N . GLY A 1 218 ? -10.569 -19.294 -5.372 1.00 30.01 233 GLY A N 1
ATOM 1452 C CA . GLY A 1 218 ? -11.350 -19.480 -4.165 1.00 33.54 233 GLY A CA 1
ATOM 1453 C C . GLY A 1 218 ? -11.622 -20.944 -3.893 1.00 38.61 233 GLY A C 1
ATOM 1454 O O . GLY A 1 218 ? -11.580 -21.773 -4.801 1.00 48.96 233 GLY A O 1
ATOM 1455 N N . PHE A 1 219 ? -11.913 -21.261 -2.638 1.00 39.14 234 PHE A N 1
ATOM 1456 C CA . PHE A 1 219 ? -12.072 -22.647 -2.218 1.00 40.46 234 PHE A CA 1
ATOM 1457 C C . PHE A 1 219 ? -13.428 -22.911 -1.582 1.00 40.26 234 PHE A C 1
ATOM 1458 O O . PHE A 1 219 ? -13.965 -22.058 -0.875 1.00 35.68 234 PHE A O 1
ATOM 1466 N N . ALA A 1 220 ? -13.969 -24.101 -1.829 1.00 40.17 235 ALA A N 1
ATOM 1467 C CA . ALA A 1 220 ? -15.219 -24.524 -1.204 1.00 38.02 235 ALA A CA 1
ATOM 1468 C C . ALA A 1 220 ? -15.086 -25.913 -0.594 1.00 46.56 235 ALA A C 1
ATOM 1469 O O . ALA A 1 220 ? -14.442 -26.791 -1.169 1.00 55.42 235 ALA A O 1
ATOM 1471 N N . ILE A 1 221 ? -15.690 -26.107 0.575 1.00 45.60 236 ILE A N 1
ATOM 1472 C CA . ILE A 1 221 ? -15.784 -27.433 1.175 1.00 34.92 236 ILE A CA 1
ATOM 1473 C C . ILE A 1 221 ? -16.680 -28.293 0.295 1.00 41.48 236 ILE A C 1
ATOM 1474 O O . ILE A 1 221 ? -17.804 -27.897 -0.016 1.00 38.87 236 ILE A O 1
ATOM 1479 N N . PRO A 1 222 ? -16.188 -29.472 -0.117 1.00 42.98 237 PRO A N 1
ATOM 1480 C CA . PRO A 1 222 ? -16.991 -30.339 -0.986 1.00 42.95 237 PRO A CA 1
ATOM 1481 C C . PRO A 1 222 ? -18.291 -30.711 -0.290 1.00 55.82 237 PRO A C 1
ATOM 1482 O O . PRO A 1 222 ? -18.290 -30.917 0.926 1.00 59.35 237 PRO A O 1
ATOM 1486 N N . PHE A 1 223 ? -19.383 -30.797 -1.041 1.00 50.96 238 PHE A N 1
ATOM 1487 C CA . PHE A 1 223 ? -20.685 -31.018 -0.426 1.00 49.17 238 PHE A CA 1
ATOM 1488 C C . PHE A 1 223 ? -20.750 -32.328 0.351 1.00 53.06 238 PHE A C 1
ATOM 1489 O O . PHE A 1 223 ? -21.288 -32.365 1.456 1.00 49.62 238 PHE A O 1
ATOM 1497 N N . GLN A 1 224 ? -20.182 -33.391 -0.213 1.00 63.12 239 GLN A N 1
ATOM 1498 C CA . GLN A 1 224 ? -20.192 -34.696 0.445 1.00 61.00 239 GLN A CA 1
ATOM 1499 C C . GLN A 1 224 ? -19.637 -34.608 1.863 1.00 54.59 239 GLN A C 1
ATOM 1500 O O . GLN A 1 224 ? -20.201 -35.179 2.795 1.00 64.88 239 GLN A O 1
ATOM 1506 N N . LEU A 1 225 ? -18.531 -33.890 2.020 1.00 43.79 240 LEU A N 1
ATOM 1507 C CA . LEU A 1 225 ? -17.932 -33.694 3.334 1.00 44.31 240 LEU A CA 1
ATOM 1508 C C . LEU A 1 225 ? -18.816 -32.819 4.214 1.00 53.70 240 LEU A C 1
ATOM 1509 O O . LEU A 1 225 ? -18.990 -33.096 5.400 1.00 61.97 240 LEU A O 1
ATOM 1514 N N . ALA A 1 226 ? -19.367 -31.762 3.626 1.00 54.29 241 ALA A N 1
ATOM 1515 C CA . ALA A 1 226 ? -20.251 -30.857 4.350 1.00 52.07 241 ALA A CA 1
ATOM 1516 C C . ALA A 1 226 ? -21.415 -31.625 4.967 1.00 51.13 241 ALA A C 1
ATOM 1517 O O . ALA A 1 226 ? -21.757 -31.426 6.134 1.00 53.77 241 ALA A O 1
ATOM 1519 N N . THR A 1 227 ? -22.016 -32.504 4.173 1.00 45.89 242 THR A N 1
ATOM 1520 C CA . THR A 1 227 ? -23.127 -33.329 4.636 1.00 52.52 242 THR A CA 1
ATOM 1521 C C . THR A 1 227 ? -22.755 -34.176 5.853 1.00 54.93 242 THR A C 1
ATOM 1522 O O . THR A 1 227 ? -23.436 -34.129 6.877 1.00 58.07 242 THR A O 1
ATOM 1526 N N . LYS A 1 228 ? -21.678 -34.947 5.737 1.00 46.02 243 LYS A N 1
ATOM 1527 C CA . LYS A 1 228 ? -21.235 -35.806 6.830 1.00 51.50 243 LYS A CA 1
ATOM 1528 C C . LYS A 1 228 ? -21.009 -35.010 8.111 1.00 65.29 243 LYS A C 1
ATOM 1529 O O . LYS A 1 228 ? -21.408 -35.442 9.191 1.00 84.80 243 LYS A O 1
ATOM 1535 N N . ILE A 1 229 ? -20.374 -33.847 7.987 1.00 58.30 244 ILE A N 1
ATOM 1536 C CA . ILE A 1 229 ? -20.103 -33.000 9.145 1.00 58.61 244 ILE A CA 1
ATOM 1537 C C . ILE A 1 229 ? -21.391 -32.451 9.752 1.00 60.51 244 ILE A C 1
ATOM 1538 O O . ILE A 1 229 ? -21.519 -32.359 10.976 1.00 63.17 244 ILE A O 1
ATOM 1543 N N . MET A 1 230 ? -22.341 -32.088 8.896 1.00 50.68 245 MET A N 1
ATOM 1544 C CA . MET A 1 230 ? -23.630 -31.599 9.372 1.00 61.16 245 MET A CA 1
ATOM 1545 C C . MET A 1 230 ? -24.366 -32.681 10.162 1.00 72.69 245 MET A C 1
ATOM 1546 O O . MET A 1 230 ? -24.885 -32.422 11.248 1.00 78.89 245 MET A O 1
ATOM 1551 N N . ASP A 1 231 ? -24.405 -33.891 9.610 1.00 66.54 246 ASP A N 1
ATOM 1552 C CA . ASP A 1 231 ? -25.075 -35.014 10.260 1.00 58.94 246 ASP A CA 1
ATOM 1553 C C . ASP A 1 231 ? -24.511 -35.280 11.655 1.00 61.95 246 ASP A C 1
ATOM 1554 O O . ASP A 1 231 ? -25.260 -35.551 12.595 1.00 70.91 246 ASP A O 1
ATOM 1559 N N . LYS A 1 232 ? -23.191 -35.194 11.785 1.0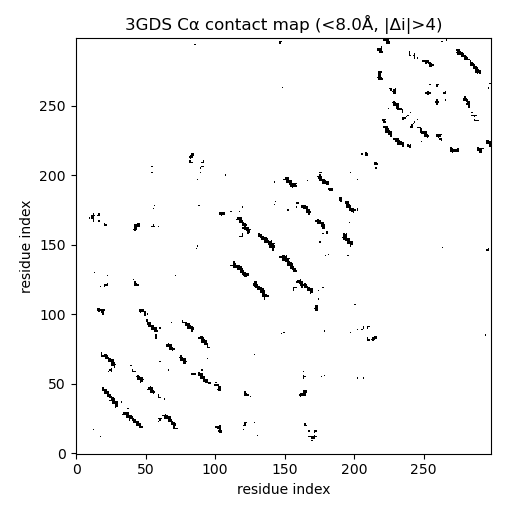0 54.04 247 LYS A N 1
ATOM 1560 C CA . LYS A 1 232 ? -22.529 -35.439 13.063 1.00 59.97 247 LYS A CA 1
ATOM 1561 C C . LYS A 1 232 ? -22.792 -34.324 14.073 1.00 71.41 247 LYS A C 1
ATOM 1562 O O . LYS A 1 232 ? -22.872 -34.575 15.274 1.00 74.38 247 LYS A O 1
ATOM 1568 N N . LEU A 1 233 ? -22.920 -33.095 13.584 1.00 70.39 248 LEU A N 1
ATOM 1569 C CA . LEU A 1 233 ? -23.198 -31.957 14.456 1.00 66.92 248 LEU A CA 1
ATOM 1570 C C . LEU A 1 233 ? -24.657 -31.947 14.914 1.00 68.64 248 LEU A C 1
ATOM 1571 O O . LEU A 1 233 ? -24.971 -31.499 16.017 1.00 63.83 248 LEU A O 1
ATOM 1576 N N . ILE A 1 234 ? -25.547 -32.438 14.062 1.00 63.22 249 ILE A N 1
ATOM 1577 C CA . ILE A 1 234 ? -26.957 -32.510 14.413 1.00 61.81 249 ILE A CA 1
ATOM 1578 C C . ILE A 1 234 ? -27.171 -33.596 15.461 1.00 71.80 249 ILE A C 1
ATOM 1579 O O . ILE A 1 234 ? -27.944 -33.420 16.403 1.00 71.61 249 ILE A O 1
ATOM 1584 N N . ARG A 1 235 ? -26.468 -34.712 15.297 1.00 84.56 250 ARG A N 1
ATOM 1585 C CA . ARG A 1 235 ? -26.583 -35.839 16.217 1.00 83.93 250 ARG A CA 1
ATOM 1586 C C . ARG A 1 235 ? -25.907 -35.549 17.559 1.00 77.03 250 ARG A C 1
ATOM 1587 O O . ARG A 1 235 ? -26.468 -35.831 18.617 1.00 79.58 250 ARG A O 1
ATOM 1595 N N . ASP A 1 236 ? -24.703 -34.986 17.509 1.00 72.73 251 ASP A N 1
ATOM 1596 C CA . ASP A 1 236 ? -23.963 -34.623 18.714 1.00 67.39 251 ASP A CA 1
ATOM 1597 C C . ASP A 1 236 ? -23.564 -33.154 18.639 1.00 89.23 251 ASP A C 1
ATOM 1598 O O . ASP A 1 236 ? -23.433 -32.599 17.551 1.00 107.60 251 ASP A O 1
ATOM 1603 N N . GLY A 1 237 ? -23.356 -32.527 19.790 1.00 88.85 252 GLY A N 1
ATOM 1604 C CA . GLY A 1 237 ? -23.014 -31.116 19.824 1.00 85.86 252 GLY A CA 1
ATOM 1605 C C . GLY A 1 237 ? -21.716 -30.783 19.110 1.00 73.83 252 GLY A C 1
ATOM 1606 O O . GLY A 1 237 ? -21.466 -29.630 18.762 1.00 73.07 252 GLY A O 1
ATOM 1607 N N . ARG A 1 238 ? -20.889 -31.798 18.890 1.00 67.98 253 ARG A N 1
ATOM 1608 C CA . ARG A 1 238 ? -19.573 -31.602 18.302 1.00 68.16 253 ARG A CA 1
ATOM 1609 C C . ARG A 1 238 ? -19.258 -32.735 17.337 1.00 71.37 253 ARG A C 1
ATOM 1610 O O . ARG A 1 238 ? -19.996 -33.717 17.257 1.00 70.99 253 ARG A O 1
ATOM 1618 N N . VAL A 1 239 ? -18.163 -32.593 16.599 1.00 76.64 254 VAL A N 1
ATOM 1619 C CA . VAL A 1 239 ? -17.654 -33.683 15.779 1.00 76.13 254 VAL A CA 1
ATOM 1620 C C . VAL A 1 239 ? -16.678 -34.494 16.621 1.00 74.29 254 VAL A C 1
ATOM 1621 O O . VAL A 1 239 ? -15.807 -33.931 17.283 1.00 81.01 254 VAL A O 1
ATOM 1625 N N . ILE A 1 240 ? -16.827 -35.813 16.603 1.00 74.16 255 ILE A N 1
ATOM 1626 C CA . ILE A 1 240 ? -15.999 -36.678 17.437 1.00 78.50 255 ILE A CA 1
ATOM 1627 C C . ILE A 1 240 ? -14.982 -37.474 16.624 1.00 80.45 255 ILE A C 1
ATOM 1628 O O . ILE A 1 240 ? -15.348 -38.245 15.737 1.00 85.25 255 ILE A O 1
ATOM 1633 N N . ARG A 1 241 ? -13.705 -37.283 16.938 1.00 83.71 256 ARG A N 1
ATOM 1634 C CA . ARG A 1 241 ? -12.628 -37.986 16.248 1.00 91.62 256 ARG A CA 1
ATOM 1635 C C . ARG A 1 241 ? -11.700 -38.683 17.232 1.00 99.81 256 ARG A C 1
ATOM 1636 O O . ARG A 1 241 ? -11.406 -38.153 18.303 1.00 98.23 256 ARG A O 1
ATOM 1644 N N . GLY A 1 242 ? -11.236 -39.871 16.859 1.00 105.40 257 GLY A N 1
ATOM 1645 C CA . GLY A 1 242 ? -10.229 -40.571 17.634 1.00 113.38 257 GLY A CA 1
ATOM 1646 C C . GLY A 1 242 ? -8.890 -39.869 17.507 1.00 116.84 257 GLY A C 1
ATOM 1647 O O . GLY A 1 242 ? -8.491 -39.474 16.412 1.00 106.89 257 GLY A O 1
ATOM 1648 N N . TYR A 1 243 ? -8.194 -39.719 18.629 1.00 128.70 258 TYR A N 1
ATOM 1649 C CA . TYR A 1 243 ? -6.955 -38.949 18.675 1.00 137.94 258 TYR A CA 1
ATOM 1650 C C . TYR A 1 243 ? -5.788 -39.727 19.291 1.00 140.05 258 TYR A C 1
ATOM 1651 O O . TYR A 1 243 ? -5.793 -40.039 20.481 1.00 140.22 258 TYR A O 1
ATOM 1660 N N . ILE A 1 244 ? -4.794 -40.040 18.464 1.00 141.23 259 ILE A N 1
ATOM 1661 C CA . ILE A 1 244 ? -3.586 -40.731 18.915 1.00 140.60 259 ILE A CA 1
ATOM 1662 C C . ILE A 1 244 ? -2.786 -39.896 19.915 1.00 149.14 259 ILE A C 1
ATOM 1663 O O . ILE A 1 244 ? -2.356 -40.400 20.955 1.00 145.98 259 ILE A O 1
ATOM 1668 N N . GLY A 1 245 ? -2.577 -38.625 19.581 1.00 161.59 260 GLY A N 1
ATOM 1669 C CA . GLY A 1 245 ? -1.843 -37.714 20.442 1.00 171.91 260 GLY A CA 1
ATOM 1670 C C . GLY A 1 245 ? -0.480 -37.346 19.896 1.00 179.07 260 GLY A C 1
ATOM 1671 O O . GLY A 1 245 ? 0.233 -36.511 20.458 1.00 181.94 260 GLY A O 1
ATOM 1672 N N . ILE A 1 246 ? -0.119 -37.972 18.784 1.00 180.36 261 ILE A N 1
ATOM 1673 C CA . ILE A 1 246 ? 1.217 -37.825 18.226 1.00 181.84 261 ILE A CA 1
ATOM 1674 C C . ILE A 1 246 ? 1.211 -37.237 16.825 1.00 185.84 261 ILE A C 1
ATOM 1675 O O . ILE A 1 246 ? 0.542 -37.747 15.925 1.00 186.28 261 ILE A O 1
ATOM 1680 N N . GLY A 1 247 ? 1.980 -36.170 16.646 1.00 190.35 262 GLY A N 1
ATOM 1681 C CA . GLY A 1 247 ? 2.150 -35.573 15.340 1.00 193.80 262 GLY A CA 1
ATOM 1682 C C . GLY A 1 247 ? 3.531 -35.852 14.785 1.00 196.62 262 GLY A C 1
ATOM 1683 O O . GLY A 1 247 ? 4.538 -35.587 15.443 1.00 197.23 262 GLY A O 1
ATOM 1684 N N . GLY A 1 248 ? 3.578 -36.390 13.571 1.00 198.86 263 GLY A N 1
ATOM 1685 C CA . GLY A 1 248 ? 4.836 -36.677 12.912 1.00 201.58 263 GLY A CA 1
ATOM 1686 C C . GLY A 1 248 ? 4.780 -36.385 11.427 1.00 204.23 263 GLY A C 1
ATOM 1687 O O . GLY A 1 248 ? 3.701 -36.270 10.844 1.00 206.70 263 GLY A O 1
ATOM 1688 N N . ARG A 1 249 ? 5.952 -36.256 10.815 1.00 203.82 264 ARG A N 1
ATOM 1689 C CA . ARG A 1 249 ? 6.051 -36.040 9.379 1.00 201.46 264 ARG A CA 1
ATOM 1690 C C . ARG A 1 249 ? 6.681 -37.253 8.706 1.00 194.57 264 ARG A C 1
ATOM 1691 O O . ARG A 1 249 ? 7.715 -37.751 9.150 1.00 195.03 264 ARG A O 1
ATOM 1693 N N . GLU A 1 250 ? 6.045 -37.720 7.636 1.00 186.61 265 GLU A N 1
ATOM 1694 C CA . GLU A 1 250 ? 6.510 -38.880 6.879 1.00 180.4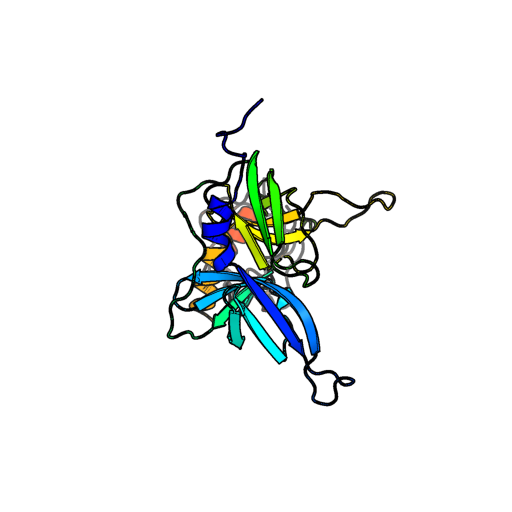7 265 GLU A CA 1
ATOM 1695 C C . GLU A 1 250 ? 8.027 -39.044 6.923 1.00 173.91 265 GLU A C 1
ATOM 1696 O O . GLU A 1 250 ? 8.594 -39.866 6.202 1.00 167.63 265 GLU A O 1
ATOM 1702 N N . GLN A 1 265 ? 8.919 -47.968 2.812 1.00 171.02 280 GLN A N 1
ATOM 1703 C CA . GLN A 1 265 ? 8.154 -46.759 3.097 1.00 170.99 280 GLN A CA 1
ATOM 1704 C C . GLN A 1 265 ? 7.565 -46.786 4.505 1.00 174.46 280 GLN A C 1
ATOM 1705 O O . GLN A 1 265 ? 7.351 -47.856 5.077 1.00 172.13 280 GLN A O 1
ATOM 1711 N N . GLY A 1 266 ? 7.304 -45.603 5.055 1.00 179.50 281 GLY A N 1
ATOM 1712 C CA . GLY A 1 266 ? 6.700 -45.487 6.371 1.00 183.97 281 GLY A CA 1
ATOM 1713 C C . GLY A 1 266 ? 6.505 -44.056 6.843 1.00 184.54 281 GLY A C 1
ATOM 1714 O O . GLY A 1 266 ? 6.680 -43.108 6.079 1.00 183.19 281 GLY A O 1
ATOM 1715 N N . ILE A 1 267 ? 6.138 -43.908 8.115 1.00 182.38 282 ILE A N 1
ATOM 1716 C CA . ILE A 1 267 ? 5.918 -42.603 8.731 1.00 176.07 282 ILE A CA 1
ATOM 1717 C C . ILE A 1 267 ? 6.578 -42.510 10.110 1.00 169.57 282 ILE A C 1
ATOM 1718 O O . ILE A 1 267 ? 6.188 -43.216 11.041 1.00 166.79 282 ILE A O 1
ATOM 1723 N N . VAL A 1 268 ? 7.574 -41.636 10.236 1.00 168.30 283 VAL A N 1
ATOM 1724 C CA . VAL A 1 268 ? 8.274 -41.445 11.505 1.00 167.95 283 VAL A CA 1
ATOM 1725 C C . VAL A 1 268 ? 7.483 -40.548 12.459 1.00 164.54 283 VAL A C 1
ATOM 1726 O O . VAL A 1 268 ? 6.525 -39.890 12.054 1.00 166.16 283 VAL A O 1
ATOM 1730 N N . VAL A 1 269 ? 7.890 -40.531 13.725 1.00 160.55 284 VAL A N 1
ATOM 1731 C CA . VAL A 1 269 ? 7.235 -39.711 14.742 1.00 161.25 284 VAL A CA 1
ATOM 1732 C C . VAL A 1 269 ? 8.118 -38.529 15.136 1.00 171.37 284 VAL A C 1
ATOM 1733 O O . VAL A 1 269 ? 9.236 -38.717 15.602 1.00 175.90 284 VAL A O 1
ATOM 1737 N N . ASN A 1 270 ? 7.614 -37.313 14.961 1.00 176.03 285 ASN A N 1
ATOM 1738 C CA . ASN A 1 270 ? 8.414 -36.123 15.246 1.00 178.18 285 ASN A CA 1
ATOM 1739 C C . ASN A 1 270 ? 8.157 -35.533 16.627 1.00 179.80 285 ASN A C 1
ATOM 1740 O O . ASN A 1 270 ? 8.970 -34.770 17.147 1.00 177.97 285 ASN A O 1
ATOM 1745 N N . GLU A 1 271 ? 7.022 -35.887 17.216 1.00 181.35 286 GLU A N 1
ATOM 1746 C CA . GLU A 1 271 ? 6.654 -35.356 18.518 1.00 181.33 286 GLU A CA 1
ATOM 1747 C C . GLU A 1 271 ? 5.546 -36.171 19.158 1.00 187.00 286 GLU A C 1
ATOM 1748 O O . GLU A 1 271 ? 4.549 -36.507 18.518 1.00 192.07 286 GLU A O 1
ATOM 1754 N N . VAL A 1 272 ? 5.730 -36.479 20.433 1.00 187.66 287 VAL A N 1
ATOM 1755 C CA . VAL A 1 272 ? 4.699 -37.122 21.221 1.00 190.28 287 VAL A CA 1
ATOM 1756 C C . VAL A 1 272 ? 4.169 -36.125 22.241 1.00 195.75 287 VAL A C 1
ATOM 1757 O O . VAL A 1 272 ? 4.943 -35.548 23.002 1.00 198.61 287 VAL A O 1
ATOM 1761 N N . SER A 1 273 ? 2.854 -35.933 22.264 1.00 197.37 288 SER A N 1
ATOM 1762 C CA . SER A 1 273 ? 2.240 -34.974 23.178 1.00 198.09 288 SER A CA 1
ATOM 1763 C C . SER A 1 273 ? 2.487 -35.329 24.646 1.00 200.52 288 SER A C 1
ATOM 1764 O O . SER A 1 273 ? 2.345 -36.487 25.041 1.00 201.72 288 SER A O 1
ATOM 1767 N N . PRO A 1 274 ? 2.865 -34.326 25.456 1.00 200.22 289 PRO A N 1
ATOM 1768 C CA . PRO A 1 274 ? 3.085 -34.494 26.898 1.00 199.88 289 PRO A CA 1
ATOM 1769 C C . PRO A 1 274 ? 1.826 -34.994 27.600 1.00 200.00 289 PRO A C 1
ATOM 1770 O O . PRO A 1 274 ? 0.740 -34.481 27.333 1.00 199.60 289 PRO A O 1
ATOM 1774 N N . ASP A 1 275 ? 1.970 -35.982 28.479 1.00 199.23 290 ASP A N 1
ATOM 1775 C CA . ASP A 1 275 ? 0.824 -36.552 29.184 1.00 197.16 290 ASP A CA 1
ATOM 1776 C C . ASP A 1 275 ? -0.208 -37.095 28.190 1.00 195.12 290 ASP A C 1
ATOM 1777 O O . ASP A 1 275 ? -1.393 -37.197 28.503 1.00 191.94 290 ASP A O 1
ATOM 1782 N N . GLY A 1 276 ? 0.240 -37.450 26.992 1.00 195.15 291 GLY A N 1
ATOM 1783 C CA . GLY A 1 276 ? -0.669 -37.962 25.985 1.00 195.45 291 GLY A CA 1
ATOM 1784 C C . GLY A 1 276 ? -0.973 -39.443 26.100 1.00 198.57 291 GLY A C 1
ATOM 1785 O O . GLY A 1 276 ? -0.165 -40.205 26.618 1.00 203.35 291 GLY A O 1
ATOM 1786 N N . PRO A 1 277 ? -2.153 -39.857 25.604 1.00 198.21 292 PRO A N 1
ATOM 1787 C CA . PRO A 1 277 ? -2.539 -41.267 25.512 1.00 200.29 292 PRO A CA 1
ATOM 1788 C C . PRO A 1 277 ? -1.326 -41.919 24.928 1.00 204.74 292 PRO A C 1
ATOM 1789 O O . PRO A 1 277 ? -0.972 -43.023 25.235 1.00 208.99 292 PRO A O 1
ATOM 1793 N N . ALA A 1 278 ? -0.726 -41.166 24.024 1.00 203.87 293 ALA A N 1
ATOM 1794 C CA . ALA A 1 278 ? 0.586 -41.385 23.470 1.00 205.90 293 ALA A CA 1
ATOM 1795 C C . ALA A 1 278 ? 1.621 -41.670 24.577 1.00 213.62 293 ALA A C 1
ATOM 1796 O O . ALA A 1 278 ? 2.099 -42.821 24.765 1.00 221.04 293 ALA A O 1
ATOM 1798 N N . ALA A 1 279 ? 1.941 -40.621 25.325 1.00 208.72 294 ALA A N 1
ATOM 1799 C CA . ALA A 1 279 ? 2.875 -40.744 26.421 1.00 200.30 294 ALA A CA 1
ATOM 1800 C C . ALA A 1 279 ? 2.456 -41.882 27.339 1.00 198.21 294 ALA A C 1
ATOM 1801 O O . ALA A 1 279 ? 3.302 -42.592 27.890 1.00 197.45 294 ALA A O 1
ATOM 1803 N N . ASN A 1 280 ? 1.144 -42.069 27.467 1.00 195.43 295 ASN A N 1
ATOM 1804 C CA . ASN A 1 280 ? 0.586 -43.126 28.308 1.00 185.46 295 ASN A CA 1
ATOM 1805 C C . ASN A 1 280 ? 0.781 -44.512 27.687 1.00 181.46 295 ASN A C 1
ATOM 1806 O O . ASN A 1 280 ? 0.932 -45.514 28.392 1.00 176.98 295 ASN A O 1
ATOM 1811 N N . ALA A 1 281 ? 0.773 -44.550 26.359 1.00 183.89 296 ALA A N 1
ATOM 1812 C CA . ALA A 1 281 ? 1.173 -45.733 25.613 1.00 184.70 296 ALA A CA 1
ATOM 1813 C C . ALA A 1 281 ? 2.683 -45.835 25.703 1.00 186.34 296 ALA A C 1
ATOM 1814 O O . ALA A 1 281 ? 3.281 -46.838 25.309 1.00 182.00 296 ALA A O 1
ATOM 1816 N N . GLY A 1 282 ? 3.288 -44.770 26.219 1.00 192.60 297 GLY A N 1
ATOM 1817 C CA . GLY A 1 282 ? 4.724 -44.677 26.357 1.00 197.22 297 GLY A CA 1
ATOM 1818 C C . GLY A 1 282 ? 5.427 -44.758 25.023 1.00 203.07 297 GLY A C 1
ATOM 1819 O O . GLY A 1 282 ? 6.506 -45.356 24.934 1.00 202.28 297 GLY A O 1
ATOM 1820 N N . ILE A 1 283 ? 4.826 -44.162 23.990 1.00 209.98 298 ILE A N 1
ATOM 1821 C CA . ILE A 1 283 ? 5.450 -44.175 22.674 1.00 213.54 298 ILE A CA 1
ATOM 1822 C C . ILE A 1 283 ? 6.751 -43.404 22.692 1.00 214.30 298 ILE A C 1
ATOM 1823 O O . ILE A 1 283 ? 6.949 -42.473 23.481 1.00 214.76 298 ILE A O 1
ATOM 1828 N N . GLN A 1 284 ? 7.648 -43.826 21.816 1.00 212.23 299 GLN A N 1
ATOM 1829 C CA . GLN A 1 284 ? 8.963 -43.235 21.735 1.00 207.53 299 GLN A CA 1
ATOM 1830 C C . GLN A 1 284 ? 9.072 -42.411 20.470 1.00 209.84 299 GLN A C 1
ATOM 1831 O O . GLN A 1 284 ? 8.781 -42.895 19.378 1.00 211.11 299 GLN A O 1
ATOM 1837 N N . VAL A 1 285 ? 9.468 -41.155 20.632 1.00 208.98 300 VAL A N 1
ATOM 1838 C CA . VAL A 1 285 ? 9.667 -40.258 19.507 1.00 207.73 300 VAL A CA 1
ATOM 1839 C C . VAL A 1 285 ? 10.464 -40.946 18.396 1.00 210.00 300 VAL A C 1
ATOM 1840 O O . VAL A 1 285 ? 11.459 -41.629 18.657 1.00 211.10 300 VAL A O 1
ATOM 1844 N N . ASN A 1 286 ? 9.981 -40.796 17.166 1.00 210.14 301 ASN A N 1
ATOM 1845 C CA . ASN A 1 286 ? 10.751 -41.106 15.958 1.00 207.53 301 ASN A CA 1
ATOM 1846 C C . ASN A 1 286 ? 10.660 -42.527 15.418 1.00 198.86 301 ASN A C 1
ATOM 1847 O O . ASN A 1 286 ? 11.012 -42.769 14.263 1.00 194.73 301 ASN A O 1
ATOM 1852 N N . ASP A 1 287 ? 10.204 -43.464 16.240 1.00 195.35 302 ASP A N 1
ATOM 1853 C CA . ASP A 1 287 ? 10.030 -44.822 15.756 1.00 194.87 302 ASP A CA 1
ATOM 1854 C C . ASP A 1 287 ? 9.199 -44.777 14.476 1.00 194.41 302 ASP A C 1
ATOM 1855 O O . ASP A 1 287 ? 8.078 -44.273 14.474 1.00 196.69 302 ASP A O 1
ATOM 1860 N N . LEU A 1 288 ? 9.772 -45.249 13.372 1.00 192.55 303 LEU A N 1
ATOM 1861 C CA . LEU A 1 288 ? 9.027 -45.300 12.122 1.00 190.92 303 LEU A CA 1
ATOM 1862 C C . LEU A 1 288 ? 7.789 -46.159 12.356 1.00 186.27 303 LEU A C 1
ATOM 1863 O O . LEU A 1 288 ? 7.778 -47.000 13.251 1.00 187.30 303 LEU A O 1
ATOM 1868 N N . ILE A 1 289 ? 6.744 -45.924 11.570 1.00 179.47 304 ILE A N 1
ATOM 1869 C CA . ILE A 1 289 ? 5.497 -46.666 11.697 1.00 172.97 304 ILE A CA 1
ATOM 1870 C C . ILE A 1 289 ? 5.090 -47.259 10.348 1.00 182.85 304 ILE A C 1
ATOM 1871 O O . ILE A 1 289 ? 4.710 -46.529 9.432 1.00 185.73 304 ILE A O 1
ATOM 1876 N N . ILE A 1 290 ? 5.181 -48.581 10.231 1.00 186.69 305 ILE A N 1
ATOM 1877 C CA . ILE A 1 290 ? 4.905 -49.262 8.967 1.00 189.39 305 ILE A CA 1
ATOM 1878 C C . ILE A 1 290 ? 3.413 -49.376 8.664 1.00 196.73 305 ILE A C 1
ATOM 1879 O O . ILE A 1 290 ? 2.985 -49.152 7.531 1.00 200.50 305 ILE A O 1
ATOM 1884 N N . SER A 1 291 ? 2.630 -49.727 9.681 1.00 198.01 306 SER A N 1
ATOM 1885 C CA . SER A 1 291 ? 1.215 -50.032 9.497 1.00 197.69 306 SER A CA 1
ATOM 1886 C C . SER A 1 291 ? 0.455 -49.910 10.816 1.00 197.90 306 SER A C 1
ATOM 1887 O O . SER A 1 291 ? 1.067 -49.847 11.880 1.00 197.94 306 SER A O 1
ATOM 1890 N N . VAL A 1 292 ? -0.875 -49.882 10.744 1.00 197.57 307 VAL A N 1
ATOM 1891 C CA . VAL A 1 292 ? -1.712 -49.810 11.944 1.00 198.17 307 VAL A CA 1
ATOM 1892 C C . VAL A 1 292 ? -3.067 -50.503 11.772 1.00 200.87 307 VAL A C 1
ATOM 1893 O O . VAL A 1 292 ? -3.625 -50.534 10.675 1.00 199.69 307 VAL A O 1
ATOM 1897 N N . ASP A 1 293 ? -3.586 -51.049 12.871 1.00 203.74 308 ASP A N 1
ATOM 1898 C CA . ASP A 1 293 ? -4.923 -51.636 12.904 1.00 205.93 308 ASP A CA 1
ATOM 1899 C C . ASP A 1 293 ? -5.182 -52.456 11.646 1.00 213.57 308 ASP A C 1
ATOM 1900 O O . ASP A 1 293 ? -6.026 -52.098 10.824 1.00 217.81 308 ASP A O 1
ATOM 1905 N N . ASN A 1 294 ? -4.424 -53.539 11.499 1.00 213.78 309 ASN A N 1
ATOM 1906 C CA . ASN A 1 294 ? -4.551 -54.458 10.369 1.00 212.08 309 ASN A CA 1
ATOM 1907 C C . ASN A 1 294 ? -4.441 -53.801 8.990 1.00 209.21 309 ASN A C 1
ATOM 1908 O O . ASN A 1 294 ? -5.006 -54.301 8.019 1.00 210.74 309 ASN A O 1
ATOM 1913 N N . LYS A 1 295 ? -3.706 -52.695 8.901 1.00 201.18 310 LYS A N 1
ATOM 1914 C CA . LYS A 1 295 ? -3.588 -51.955 7.643 1.00 193.57 310 LYS A CA 1
ATOM 1915 C C . LYS A 1 295 ? -2.240 -51.245 7.470 1.00 194.01 310 LYS A C 1
ATOM 1916 O O . LYS A 1 295 ? -1.595 -50.893 8.452 1.00 193.85 310 LYS A O 1
ATOM 1922 N N . PRO A 1 296 ? -1.832 -51.000 6.211 1.00 194.01 311 PRO A N 1
ATOM 1923 C CA . PRO A 1 296 ? -0.511 -50.440 5.907 1.00 194.00 311 PRO A CA 1
ATOM 1924 C C . PRO A 1 296 ? -0.488 -48.945 6.192 1.00 194.49 311 PRO A C 1
ATOM 1925 O O . PRO A 1 296 ? -1.550 -48.330 6.259 1.00 196.21 311 PRO A O 1
ATOM 1929 N N . ALA A 1 297 ? 0.696 -48.363 6.351 1.00 193.33 312 ALA A N 1
ATOM 1930 C CA . ALA A 1 297 ? 0.787 -46.942 6.667 1.00 193.11 312 ALA A CA 1
ATOM 1931 C C . ALA A 1 297 ? 1.789 -46.198 5.789 1.00 193.74 312 ALA A C 1
ATOM 1932 O O . ALA A 1 297 ? 2.845 -45.775 6.258 1.00 187.73 312 ALA A O 1
ATOM 1934 N N . ILE A 1 298 ? 1.440 -46.029 4.517 1.00 199.92 313 ILE A N 1
ATOM 1935 C CA . ILE A 1 298 ? 2.306 -45.345 3.560 1.00 202.95 313 ILE A CA 1
ATOM 1936 C C . ILE A 1 298 ? 2.013 -43.844 3.512 1.00 202.38 313 ILE A C 1
ATOM 1937 O O . ILE A 1 298 ? 2.932 -43.028 3.463 1.00 199.92 313 ILE A O 1
ATOM 1942 N N . SER A 1 299 ? 0.732 -43.485 3.524 1.00 201.31 314 SER A N 1
ATOM 1943 C CA . SER A 1 299 ? 0.335 -42.078 3.513 1.00 195.85 314 SER A CA 1
ATOM 1944 C C . SER A 1 299 ? -0.190 -41.627 4.876 1.00 192.84 314 SER A C 1
ATOM 1945 O O . SER A 1 299 ? -1.135 -42.208 5.412 1.00 195.02 314 SER A O 1
ATOM 1948 N N . ALA A 1 300 ? 0.430 -40.587 5.427 1.00 185.11 315 ALA A N 1
ATOM 1949 C CA . ALA A 1 300 ? 0.056 -40.075 6.742 1.00 178.30 315 ALA A CA 1
ATOM 1950 C C . ALA A 1 300 ? -1.389 -39.589 6.774 1.00 177.21 315 ALA A C 1
ATOM 1951 O O . ALA A 1 300 ? -2.121 -39.858 7.727 1.00 179.92 315 ALA A O 1
ATOM 1953 N N . LEU A 1 301 ? -1.794 -38.874 5.728 1.00 171.67 316 LEU A N 1
ATOM 1954 C CA . LEU A 1 301 ? -3.155 -38.358 5.628 1.00 165.09 316 LEU A CA 1
ATOM 1955 C C . LEU A 1 301 ? -4.181 -39.486 5.651 1.00 161.98 316 LEU A C 1
ATOM 1956 O O . LEU A 1 301 ? -5.219 -39.380 6.305 1.00 164.15 316 LEU A O 1
ATOM 1961 N N . GLU A 1 302 ? -3.886 -40.564 4.931 1.00 156.55 317 GLU A N 1
ATOM 1962 C CA . GLU A 1 302 ? -4.736 -41.748 4.945 1.00 150.84 317 GLU A CA 1
ATOM 1963 C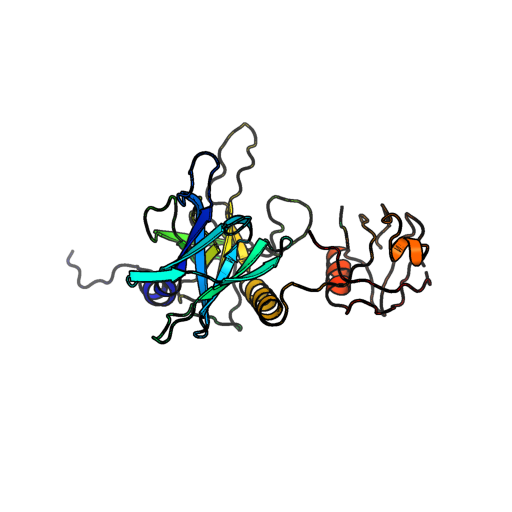 C . GLU A 1 302 ? -4.785 -42.325 6.353 1.00 146.09 317 GLU A C 1
ATOM 1964 O O . GLU A 1 302 ? -5.841 -42.740 6.831 1.00 140.68 317 GLU A O 1
ATOM 1970 N N . THR A 1 303 ? -3.630 -42.345 7.012 1.00 151.22 318 THR A N 1
ATOM 1971 C CA . THR A 1 303 ? -3.514 -42.889 8.360 1.00 158.15 318 THR A CA 1
ATOM 1972 C C . THR A 1 303 ? -4.303 -42.069 9.379 1.00 153.13 318 THR A C 1
ATOM 1973 O O . THR A 1 303 ? -5.022 -42.628 10.205 1.00 155.48 318 THR A O 1
ATOM 1977 N N . MET A 1 304 ? -4.169 -40.746 9.317 1.00 141.87 319 MET A N 1
ATOM 1978 C CA . MET A 1 304 ? -4.860 -39.862 10.254 1.00 132.62 319 MET A CA 1
ATOM 1979 C C . MET A 1 304 ? -6.373 -39.943 10.080 1.00 124.17 319 MET A C 1
ATOM 1980 O O . MET A 1 304 ? -7.122 -39.909 11.057 1.00 125.56 319 MET A O 1
ATOM 1985 N N . ALA A 1 305 ? -6.815 -40.043 8.830 1.00 112.94 320 ALA A N 1
ATOM 1986 C CA . ALA A 1 305 ? -8.233 -40.169 8.529 1.00 110.71 320 ALA A CA 1
ATOM 1987 C C . ALA A 1 305 ? -8.785 -41.426 9.184 1.00 117.48 320 ALA A C 1
ATOM 1988 O O . ALA A 1 305 ? -9.872 -41.411 9.759 1.00 121.74 320 ALA A O 1
ATOM 1990 N N . GLN A 1 306 ? -8.025 -42.513 9.096 1.00 121.35 321 GLN A N 1
ATOM 1991 C CA . GLN A 1 306 ? -8.390 -43.764 9.751 1.00 127.21 321 GLN A CA 1
ATOM 1992 C C . GLN A 1 306 ? -8.473 -43.578 11.266 1.00 117.29 321 GLN A C 1
ATOM 1993 O O . GLN A 1 306 ? -9.406 -44.062 11.906 1.00 118.44 321 GLN A O 1
ATOM 1999 N N . VAL A 1 307 ? -7.494 -42.873 11.829 1.00 106.33 322 VAL A N 1
ATOM 2000 C CA . VAL A 1 307 ? -7.454 -42.609 13.265 1.00 105.43 322 VAL A CA 1
ATOM 2001 C C . VAL A 1 307 ? -8.678 -41.819 13.715 1.00 113.39 322 VAL A C 1
ATOM 2002 O O . VAL A 1 307 ? -9.239 -42.076 14.780 1.00 119.40 322 VAL A O 1
ATOM 2006 N N . ALA A 1 308 ? -9.084 -40.854 12.897 1.00 113.90 323 ALA A N 1
ATOM 2007 C CA . ALA A 1 308 ? -10.239 -40.018 13.204 1.00 109.70 323 ALA A CA 1
ATOM 2008 C C . ALA A 1 308 ? -11.531 -40.830 13.254 1.00 104.87 323 ALA A C 1
ATOM 2009 O O . ALA A 1 308 ? -12.366 -40.624 14.134 1.00 96.34 323 ALA A O 1
ATOM 2011 N N . GLU A 1 309 ? -11.687 -41.751 12.308 1.00 114.61 324 GLU A N 1
ATOM 2012 C CA . GLU A 1 309 ? -12.896 -42.564 12.214 1.00 129.84 324 GLU A CA 1
ATOM 2013 C C . GLU A 1 309 ? -13.110 -43.417 13.462 1.00 138.92 324 GLU A C 1
ATOM 2014 O O . GLU A 1 309 ? -14.234 -43.552 13.947 1.00 142.45 324 GLU A O 1
ATOM 2020 N N . ILE A 1 310 ? -12.024 -43.988 13.974 1.00 139.46 325 ILE A N 1
ATOM 2021 C CA . ILE A 1 310 ? -12.091 -44.917 15.100 1.00 141.18 325 ILE A CA 1
ATOM 2022 C C . ILE A 1 310 ? -12.678 -44.276 16.357 1.00 142.63 325 ILE A C 1
ATOM 2023 O O . ILE A 1 310 ? -12.384 -43.124 16.677 1.00 143.54 325 ILE A O 1
ATOM 2028 N N . ARG A 1 311 ? -13.509 -45.040 17.060 1.00 142.23 326 ARG A N 1
ATOM 2029 C CA . ARG A 1 311 ? -14.154 -44.584 18.286 1.00 144.87 326 ARG A CA 1
ATOM 2030 C C . ARG A 1 311 ? -13.134 -44.303 19.390 1.00 148.23 326 ARG A C 1
ATOM 2031 O O . ARG A 1 311 ? -12.166 -45.047 19.545 1.00 153.23 326 ARG A O 1
ATOM 2039 N N . PRO A 1 312 ? -13.345 -43.219 20.156 1.00 147.53 327 PRO A N 1
ATOM 2040 C CA . PRO A 1 312 ? -12.479 -42.912 21.301 1.00 149.04 327 PRO A CA 1
ATOM 2041 C C . PRO A 1 312 ? -12.545 -44.001 22.367 1.00 152.98 327 PRO A C 1
ATOM 2042 O O . PRO A 1 312 ? -13.615 -44.556 22.615 1.00 152.89 327 PRO A O 1
ATOM 2046 N N . GLY A 1 313 ? -11.409 -44.298 22.987 1.00 151.33 328 GLY A N 1
ATOM 2047 C CA . GLY A 1 313 ? -11.351 -45.292 24.043 1.00 148.18 328 GLY A CA 1
ATOM 2048 C C . GLY A 1 313 ? -10.915 -46.660 23.554 1.00 145.36 328 GLY A C 1
ATOM 2049 O O . GLY A 1 313 ? -10.596 -47.539 24.354 1.00 144.96 328 GLY A O 1
ATOM 2050 N N . SER A 1 314 ? -10.902 -46.842 22.238 1.00 141.61 329 SER A N 1
ATOM 2051 C CA . SER A 1 314 ? -10.525 -48.122 21.650 1.00 140.03 329 SER A CA 1
ATOM 2052 C C . SER A 1 314 ? -9.011 -48.312 21.622 1.00 152.08 329 SER A C 1
ATOM 2053 O O . SER A 1 314 ? -8.255 -47.346 21.521 1.00 161.44 329 SER A O 1
ATOM 2056 N N . VAL A 1 315 ? -8.580 -49.565 21.716 1.00 151.51 330 VAL A N 1
ATOM 2057 C CA . VAL A 1 315 ? -7.163 -49.902 21.672 1.00 152.86 330 VAL A CA 1
ATOM 2058 C C . VAL A 1 315 ? -6.880 -50.710 20.412 1.00 159.23 330 VAL A C 1
ATOM 2059 O O . VAL A 1 315 ? -7.575 -51.685 20.128 1.00 157.38 330 VAL A O 1
ATOM 2063 N N . ILE A 1 316 ? -5.865 -50.306 19.655 1.00 168.41 331 ILE A N 1
ATOM 2064 C CA . ILE A 1 316 ? -5.562 -50.969 18.389 1.00 178.92 331 ILE A CA 1
ATOM 2065 C C . ILE A 1 316 ? -4.076 -51.288 18.219 1.00 187.63 331 ILE A C 1
ATOM 2066 O O . ILE A 1 316 ? -3.226 -50.686 18.878 1.00 185.46 331 ILE A O 1
ATOM 2071 N N . PRO A 1 317 ? -3.762 -52.244 17.327 1.00 193.77 332 PRO A N 1
ATOM 2072 C CA . PRO A 1 317 ? -2.371 -52.622 17.051 1.00 194.90 332 PRO A CA 1
ATOM 2073 C C . PRO A 1 317 ? -1.666 -51.591 16.178 1.00 196.39 332 PRO A C 1
ATOM 2074 O O . PRO A 1 317 ? -2.283 -51.007 15.288 1.00 196.37 332 PRO A O 1
ATOM 2078 N N . VAL A 1 318 ? -0.382 -51.374 16.440 1.00 197.33 333 VAL A N 1
ATOM 2079 C CA . VAL A 1 318 ? 0.416 -50.436 15.662 1.00 195.31 333 VAL A CA 1
ATOM 2080 C C . VAL A 1 318 ? 1.766 -51.056 15.325 1.00 193.92 333 VAL A C 1
ATOM 2081 O O . VAL A 1 318 ? 2.349 -51.771 16.141 1.00 192.69 333 VAL A O 1
ATOM 2085 N N . VAL A 1 319 ? 2.257 -50.789 14.120 1.00 192.07 334 VAL A N 1
ATOM 2086 C CA . VAL A 1 319 ? 3.551 -51.311 13.702 1.00 187.19 334 VAL A CA 1
ATOM 2087 C C . VAL A 1 319 ? 4.605 -50.216 13.670 1.00 182.93 334 VAL A C 1
ATOM 2088 O O . VAL A 1 319 ? 4.406 -49.159 13.073 1.00 187.90 334 VAL A O 1
ATOM 2092 N N . VAL A 1 320 ? 5.731 -50.493 14.315 1.00 171.78 335 VAL A N 1
ATOM 2093 C CA . VAL A 1 320 ? 6.803 -49.524 14.458 1.00 163.69 335 VAL A CA 1
ATOM 2094 C C . VAL A 1 320 ? 8.053 -49.984 13.714 1.00 159.84 335 VAL A C 1
ATOM 2095 O O . VAL A 1 320 ? 8.528 -49.312 12.799 1.00 155.02 335 VAL A O 1
ATOM 2099 N N . THR A 1 328 ? 5.465 -53.755 18.594 1.00 180.85 343 THR A N 1
ATOM 2100 C CA . THR A 1 328 ? 4.008 -53.711 18.643 1.00 182.87 343 THR A CA 1
ATOM 2101 C C . THR A 1 328 ? 3.517 -53.270 20.020 1.00 184.83 343 THR A C 1
ATOM 2102 O O . THR A 1 328 ? 3.455 -54.070 20.954 1.00 186.99 343 THR A O 1
ATOM 2106 N N . LEU A 1 329 ? 3.166 -51.992 20.138 1.00 182.85 344 LEU A N 1
ATOM 2107 C CA . LEU A 1 329 ? 2.762 -51.420 21.419 1.00 178.54 344 LEU A CA 1
ATOM 2108 C C . LEU A 1 329 ? 1.284 -51.031 21.431 1.00 174.95 344 LEU A C 1
ATOM 2109 O O . LEU A 1 329 ? 0.807 -50.337 20.533 1.00 174.82 344 LEU A O 1
ATOM 2114 N N . GLN A 1 330 ? 0.568 -51.481 22.457 1.00 171.68 345 GLN A N 1
ATOM 2115 C CA . GLN A 1 330 ? -0.859 -51.201 22.592 1.00 167.50 345 GLN A CA 1
ATOM 2116 C C . GLN A 1 330 ? -1.106 -49.776 23.085 1.00 170.23 345 GLN A C 1
ATOM 2117 O O . GLN A 1 330 ? -0.375 -49.272 23.938 1.00 167.63 345 GLN A O 1
ATOM 2123 N N . VAL A 1 331 ? -2.139 -49.133 22.545 1.00 172.54 346 VAL A N 1
ATOM 2124 C CA . VAL A 1 331 ? -2.507 -47.782 22.963 1.00 165.88 346 VAL A CA 1
ATOM 2125 C C . VAL A 1 331 ? -4.014 -47.546 22.907 1.00 159.88 346 VAL A C 1
ATOM 2126 O O . VAL A 1 331 ? -4.691 -47.989 21.976 1.00 152.31 346 VAL A O 1
ATOM 2130 N N . THR A 1 332 ? -4.527 -46.840 23.909 1.00 159.19 347 THR A N 1
ATOM 2131 C CA . THR A 1 332 ? -5.940 -46.490 23.966 1.00 157.69 347 THR A CA 1
ATOM 2132 C C . THR A 1 332 ? -6.156 -45.062 23.477 1.00 159.51 347 THR A C 1
ATOM 2133 O O . THR A 1 332 ? -5.613 -44.112 24.043 1.00 155.58 347 THR A O 1
ATOM 2137 N N . ILE A 1 333 ? -6.950 -44.923 22.420 1.00 160.97 348 ILE A N 1
ATOM 2138 C CA . ILE A 1 333 ? -7.248 -43.620 21.842 1.00 153.53 348 ILE A CA 1
ATOM 2139 C C . ILE A 1 333 ? -8.215 -42.841 22.726 1.00 155.84 348 ILE A C 1
ATOM 2140 O O . ILE A 1 333 ? -9.111 -43.418 23.335 1.00 156.52 348 ILE A O 1
ATOM 2145 N N . GLN A 1 334 ? -8.021 -41.530 22.801 1.00 159.04 349 GLN A N 1
ATOM 2146 C CA . GLN A 1 334 ? -8.997 -40.647 23.424 1.00 162.13 349 GLN A CA 1
ATOM 2147 C C . GLN A 1 334 ? -9.549 -39.739 22.338 1.00 162.74 349 GLN A C 1
ATOM 2148 O O . GLN A 1 334 ? -8.891 -39.521 21.322 1.00 168.69 349 GLN A O 1
ATOM 2154 N N . GLU A 1 335 ? -10.754 -39.216 22.537 1.00 155.52 350 GLU A N 1
ATOM 2155 C CA . GLU A 1 335 ? -11.347 -38.342 21.533 1.00 148.35 350 GLU A CA 1
ATOM 2156 C C . GLU A 1 335 ? -10.498 -37.085 21.367 1.00 145.03 350 GLU A C 1
ATOM 2157 O O . GLU A 1 335 ? -9.877 -36.613 22.320 1.00 142.39 350 GLU A O 1
ATOM 2163 N N . TYR A 1 336 ? -10.469 -36.557 20.148 1.00 145.08 351 TYR A N 1
ATOM 2164 C CA . TYR A 1 336 ? -9.627 -35.414 19.818 1.00 147.75 351 TYR A CA 1
ATOM 2165 C C . TYR A 1 336 ? -9.868 -34.246 20.771 1.00 143.45 351 TYR A C 1
ATOM 2166 O O . TYR A 1 336 ? -11.013 -33.865 21.010 1.00 143.31 351 TYR A O 1
ATOM 2175 N N . PRO A 1 337 ? -8.783 -33.683 21.329 1.00 140.88 352 PRO A N 1
ATOM 2176 C CA . PRO A 1 337 ? -8.867 -32.496 22.186 1.00 140.95 352 PRO A CA 1
ATOM 2177 C C . PRO A 1 337 ? -9.602 -31.347 21.500 1.00 142.25 352 PRO A C 1
ATOM 2178 O O . PRO A 1 337 ? -9.367 -31.082 20.321 1.00 144.80 352 PRO A O 1
ATOM 2182 N N . ALA A 1 338 ? -10.478 -30.675 22.240 1.00 141.11 353 ALA A N 1
ATOM 2183 C CA . ALA A 1 338 ? -11.267 -29.577 21.692 1.00 140.88 353 ALA A CA 1
ATOM 2184 C C . ALA A 1 338 ? -10.392 -28.383 21.322 1.00 145.41 353 ALA A C 1
ATOM 2185 O O . ALA A 1 338 ? -9.339 -28.162 21.922 1.00 143.62 353 ALA A O 1
ATOM 2187 N N . THR A 1 339 ? -10.837 -27.618 20.328 1.00 147.44 354 THR A N 1
ATOM 2188 C CA . THR A 1 339 ? -10.102 -26.444 19.870 1.00 141.44 354 THR A CA 1
ATOM 2189 C C . THR A 1 339 ? -11.030 -25.247 19.671 1.00 125.40 354 THR A C 1
ATOM 2190 O O . THR A 1 339 ? -12.050 -25.345 18.990 1.00 112.59 354 THR A O 1
ATOM 2194 N N . VAL B 2 7 ? 3.895 -30.749 8.820 1.00 173.62 407 VAL B N 1
ATOM 2195 C CA . VAL B 2 7 ? 3.663 -31.485 10.057 1.00 177.43 407 VAL B CA 1
ATOM 2196 C C . VAL B 2 7 ? 2.204 -31.912 10.174 1.00 181.18 407 VAL B C 1
ATOM 2197 O O . VAL B 2 7 ? 1.295 -31.117 9.935 1.00 183.17 407 VAL B O 1
ATOM 2201 N N . TYR B 2 8 ? 1.988 -33.169 10.545 1.00 183.37 408 TYR B N 1
ATOM 2202 C CA . TYR B 2 8 ? 0.639 -33.707 10.682 1.00 184.98 408 TYR B CA 1
ATOM 2203 C C . TYR B 2 8 ? 0.368 -34.167 12.112 1.00 183.72 408 TYR B C 1
ATOM 2204 O O . TYR B 2 8 ? 1.111 -34.979 12.659 1.00 184.66 408 TYR B O 1
ATOM 2213 N N . TYR B 2 9 ? -0.698 -33.642 12.710 1.00 182.10 409 TYR B N 1
ATOM 2214 C CA . TYR B 2 9 ? -1.086 -34.025 14.064 1.00 180.79 409 TYR B CA 1
ATOM 2215 C C . TYR B 2 9 ? -2.364 -34.855 14.057 1.00 182.88 409 TYR B C 1
ATOM 2216 O O . TYR B 2 9 ? -3.366 -34.461 13.460 1.00 185.81 409 TYR B O 1
ATOM 2225 N N . PHE B 2 10 ? -2.323 -36.004 14.725 1.00 181.40 410 PHE B N 1
ATOM 2226 C CA . PHE B 2 10 ? -3.497 -36.861 14.850 1.00 179.84 410 PHE B CA 1
ATOM 2227 C C . PHE B 2 10 ? -3.332 -37.866 15.984 1.00 184.30 410 PHE B C 1
ATOM 2228 O O . PHE B 2 10 ? -4.313 -38.412 16.486 1.00 184.47 410 PHE B O 1
#